Protein AF-A0A9X5U3S4-F1 (afdb_monomer)

Sequence (249 aa):
MSKLTLLLLSSLLATSAIADTLPVQPWQNMGEYDGIVLPNDKIITGMVTATAFINEQGHIEQTEWQGEPQELVKLSQRTGLPAYVEPYQSCTYDETQTQQICTPSASQKEFRFFYTLPKHLRKEAFTKPVKIQSPPYPALAQEKGEEGTVIIGAFVPPTGSTFLYTIKSSGFRRLDKAAYSAVHASLPLHPATYKKQPVAIAYQIPIKFSLESEPSTDSTKAEKTIDSTQKTTKNTKKPKRKKAKNTKK

Foldseek 3Di:
DDDDDDDPPDDDDPPPPVVVPFAEDEAAEPDEAAFDQDPPRDTDWWKKKKKFWAALQFATPDIDIDIPDCVVSVVVVVVNDDRGDPFDWDWDQDPVVRDIDTGGGIHMYMYMYGHFHGLVQVVQKAFDWQFFDAFDDDPVCLVVQQWFKWKKKWKQALVQPIDIDTPDDRPDPRVNVRVSVRVVVSDRGAAIAHPNGGTMFMWIFIHTDDPPDDPDDDTGTIDGPNDDPDDDDDDDDDDDDDDDDDDDD

Radius of gyration: 26.57 Å; Cα contacts (8 Å, |Δi|>4): 436; chains: 1; bounding box: 120×54×74 Å

Nearest PDB structures (foldseek):
  6i97-assembly1_E  TM=8.044E-01  e=9.583E-04  Pseudomonas aeruginosa
  6fip-assembly1_A  TM=7.018E-01  e=2.503E-02  Pseudomonas aeruginosa
  7zc8-assembly1_B  TM=6.257E-01  e=2.503E-02  Pectobacterium carotovorum
  8rd6-assembly1_A  TM=5.433E-01  e=2.645E-02  Salmonella enterica
  2w7o-assembly1_B  TM=3.005E-01  e=2.088E+00  Homo sapiens

Solvent-accessible surface area (backbone atoms only — not comparable to full-atom values): 15200 Å² total; per-residue (Å²): 141,81,89,81,86,80,82,78,84,80,79,83,86,91,79,68,81,70,72,84,70,49,53,72,50,81,65,43,83,71,48,81,43,67,30,50,78,44,84,92,78,43,72,48,39,23,54,31,40,36,40,31,38,28,40,48,86,10,41,71,79,47,76,48,79,49,48,60,59,64,69,57,43,55,51,49,62,71,72,53,76,75,84,64,45,86,42,44,68,52,68,48,76,40,80,90,77,73,40,77,48,69,44,61,30,54,26,29,35,40,37,37,38,39,23,19,63,36,77,90,55,51,84,71,40,48,66,76,86,57,73,33,65,76,54,76,80,54,66,71,39,61,78,68,68,64,57,37,49,26,29,38,33,36,40,18,27,51,85,24,72,60,50,75,47,78,77,36,72,35,84,42,74,68,59,39,49,38,48,51,50,27,54,61,72,50,58,75,54,75,29,28,33,42,94,88,38,60,30,12,40,57,36,39,34,64,43,74,48,70,88,72,91,67,85,93,76,77,66,44,64,54,42,68,76,75,82,81,78,82,82,80,82,86,88,78,91,74,82,85,80,79,87,77,86,80,85,87,132

Secondary structure (DSSP, 8-state):
----------------TTGGGSPEEEEEEEEEEEPEE-GGG-EE-EEEEEEEEE-TTS-EEEEEEE-SSHHHHHHHHHH---S--PPEEEEEEETTTTEEEEEEE-EEEEEEEEEES-GGGTTS-B-PPPEEPPPPPPHHHHHTT--EEEEEEEEE-TT--PEEEEEE--S-HHHHHHHHHHHHHTPPPPPEEETTEEE-EEEEEEEEE--S---S---EEPEE-------------------------

Mean predicted aligned error: 11.63 Å

Structure (mmCIF, N/CA/C/O backbone):
data_AF-A0A9X5U3S4-F1
#
_entry.id   AF-A0A9X5U3S4-F1
#
loop_
_atom_site.group_PDB
_atom_site.id
_atom_site.type_symbol
_atom_site.label_atom_id
_atom_site.label_alt_id
_atom_site.label_comp_id
_atom_site.label_asym_id
_atom_site.label_entity_id
_atom_site.label_seq_id
_atom_site.pdbx_PDB_ins_code
_atom_site.Cartn_x
_atom_site.Cartn_y
_atom_site.Cartn_z
_atom_site.occupancy
_atom_site.B_iso_or_equiv
_atom_site.auth_seq_id
_atom_site.auth_comp_id
_atom_site.auth_asym_id
_atom_site.auth_atom_id
_atom_site.pdbx_PDB_model_num
ATOM 1 N N . MET A 1 1 ? 63.366 23.273 -4.954 1.00 41.31 1 MET A N 1
ATOM 2 C CA . MET A 1 1 ? 62.390 23.840 -5.912 1.00 41.31 1 MET A CA 1
ATOM 3 C C . MET A 1 1 ? 61.465 22.698 -6.315 1.00 41.31 1 MET A C 1
ATOM 5 O O . MET A 1 1 ? 61.993 21.678 -6.708 1.00 41.31 1 MET A O 1
ATOM 9 N N . SER A 1 2 ? 60.146 22.681 -6.187 1.00 44.06 2 SER A N 1
ATOM 10 C CA . SER A 1 2 ? 59.150 23.529 -5.538 1.00 44.06 2 SER A CA 1
ATOM 11 C C . SER A 1 2 ? 58.000 22.571 -5.186 1.00 44.06 2 SER A C 1
ATOM 13 O O . SER A 1 2 ? 57.585 21.786 -6.036 1.00 44.06 2 SER A O 1
ATOM 15 N N . LYS A 1 3 ? 57.540 22.575 -3.931 1.00 43.50 3 LYS A N 1
ATOM 16 C CA . LYS A 1 3 ? 56.311 21.888 -3.512 1.00 43.50 3 LYS A CA 1
ATOM 17 C C . LYS A 1 3 ? 55.144 22.793 -3.899 1.00 43.50 3 LYS A C 1
ATOM 19 O O . LYS A 1 3 ? 55.152 23.953 -3.499 1.00 43.50 3 LYS A O 1
ATOM 24 N N . LEU A 1 4 ? 54.137 22.277 -4.600 1.00 43.12 4 LEU A N 1
ATOM 25 C CA . LEU A 1 4 ? 52.848 22.962 -4.710 1.00 43.12 4 LEU A CA 1
ATOM 26 C C . LEU A 1 4 ? 51.706 21.958 -4.534 1.00 43.12 4 LEU A C 1
ATOM 28 O O . LEU A 1 4 ? 51.090 21.478 -5.477 1.00 43.12 4 LEU A O 1
ATOM 32 N N . THR A 1 5 ? 51.468 21.610 -3.274 1.00 40.19 5 THR A N 1
ATOM 33 C CA . THR A 1 5 ? 50.208 21.048 -2.785 1.00 40.19 5 THR A CA 1
ATOM 34 C C . THR A 1 5 ? 49.149 22.145 -2.815 1.00 40.19 5 THR A C 1
ATOM 36 O O . THR A 1 5 ? 49.212 23.078 -2.016 1.00 40.19 5 THR A O 1
ATOM 39 N N . LEU A 1 6 ? 48.182 22.032 -3.725 1.00 40.09 6 LEU A N 1
ATOM 40 C CA . LEU A 1 6 ? 46.982 22.862 -3.732 1.00 40.09 6 LEU A CA 1
ATOM 41 C C . LEU A 1 6 ? 45.882 22.118 -2.958 1.00 40.09 6 LEU A C 1
ATOM 43 O O . LEU A 1 6 ? 45.225 21.225 -3.486 1.00 40.09 6 LEU A O 1
ATOM 47 N N . LEU A 1 7 ? 45.727 22.454 -1.677 1.00 39.22 7 LEU A N 1
ATOM 48 C CA . LEU A 1 7 ? 44.577 22.055 -0.867 1.00 39.22 7 LEU A CA 1
ATOM 49 C C . LEU A 1 7 ? 43.403 22.964 -1.237 1.00 39.22 7 LEU A C 1
ATOM 51 O O . LEU A 1 7 ? 43.324 24.101 -0.779 1.00 39.22 7 LEU A O 1
ATOM 55 N N . LEU A 1 8 ? 42.489 22.467 -2.067 1.00 43.94 8 LEU A N 1
ATOM 56 C CA . LEU A 1 8 ? 41.163 23.062 -2.205 1.00 43.94 8 LEU A CA 1
ATOM 57 C C . LEU A 1 8 ? 40.305 22.585 -1.030 1.00 43.94 8 LEU A C 1
ATOM 59 O O . LEU A 1 8 ? 39.697 21.516 -1.074 1.00 43.94 8 LEU A O 1
ATOM 63 N N . LEU A 1 9 ? 40.273 23.398 0.030 1.00 43.22 9 LEU A N 1
ATOM 64 C CA . LEU A 1 9 ? 39.181 23.389 0.997 1.00 43.22 9 LEU A CA 1
ATOM 65 C C . LEU A 1 9 ? 37.890 23.729 0.242 1.00 43.22 9 LEU A C 1
ATOM 67 O O . LEU A 1 9 ? 37.663 24.884 -0.110 1.00 43.22 9 LEU A O 1
ATOM 71 N N . SER A 1 10 ? 37.044 22.731 0.004 1.00 43.16 10 SER A N 1
ATOM 72 C CA . SER A 1 10 ? 35.631 22.956 -0.299 1.00 43.16 10 SER A CA 1
ATOM 73 C C . SER A 1 10 ? 34.845 22.786 0.997 1.00 43.16 10 SER A C 1
ATOM 75 O O . SER A 1 10 ? 34.679 21.697 1.539 1.00 43.16 10 SER A O 1
ATOM 77 N N . SER A 1 11 ? 34.455 23.934 1.531 1.00 44.97 11 SER A N 1
ATOM 78 C CA . SER A 1 11 ? 33.597 24.139 2.687 1.00 44.97 11 SER A CA 1
ATOM 79 C C . SER A 1 11 ? 32.174 23.613 2.467 1.00 44.97 11 SER A C 1
ATOM 81 O O . SER A 1 11 ? 31.593 23.855 1.415 1.00 44.97 11 SER A O 1
ATOM 83 N N . LEU A 1 12 ? 31.641 22.973 3.514 1.00 48.31 12 LEU A N 1
ATOM 84 C CA . LEU A 1 12 ? 30.238 22.840 3.936 1.00 48.31 12 LEU A CA 1
ATOM 85 C C . LEU A 1 12 ? 29.132 22.814 2.862 1.00 48.31 12 LEU A C 1
ATOM 87 O O . LEU A 1 12 ? 28.750 23.848 2.327 1.00 48.31 12 LEU A O 1
ATOM 91 N N . LEU A 1 13 ? 28.436 21.676 2.796 1.00 41.34 13 LEU A N 1
ATOM 92 C CA . LEU A 1 13 ? 26.969 21.641 2.756 1.00 41.34 13 LEU A CA 1
ATOM 93 C C . LEU A 1 13 ? 26.494 20.653 3.826 1.00 41.34 13 LEU A C 1
ATOM 95 O O . LEU A 1 13 ? 26.303 19.465 3.582 1.00 41.34 13 LEU A O 1
ATOM 99 N N . ALA A 1 14 ? 26.349 21.152 5.051 1.00 49.97 14 ALA A N 1
ATOM 100 C CA . ALA A 1 14 ? 25.484 20.521 6.032 1.00 49.97 14 ALA A CA 1
ATOM 101 C C . ALA A 1 14 ? 24.045 20.957 5.721 1.00 49.97 14 ALA A C 1
ATOM 103 O O . ALA A 1 14 ? 23.599 21.984 6.215 1.00 49.97 14 ALA A O 1
ATOM 104 N N . THR A 1 15 ? 23.328 20.196 4.894 1.00 41.72 15 THR A N 1
ATOM 105 C CA . THR A 1 15 ? 21.866 20.319 4.737 1.00 41.72 15 THR A CA 1
ATOM 106 C C . THR A 1 15 ? 21.248 18.954 4.445 1.00 41.72 15 THR A C 1
ATOM 108 O O . THR A 1 15 ? 20.680 18.730 3.385 1.00 41.72 15 THR A O 1
ATOM 111 N N . SER A 1 16 ? 21.354 18.012 5.381 1.00 45.91 16 SER A N 1
ATOM 112 C CA . SER A 1 16 ? 20.450 16.848 5.417 1.00 45.91 16 SER A CA 1
ATOM 113 C C . SER A 1 16 ? 19.687 16.716 6.737 1.00 45.91 16 SER A C 1
ATOM 115 O O . SER A 1 16 ? 18.796 15.887 6.842 1.00 45.91 16 SER A O 1
ATOM 117 N N . ALA A 1 17 ? 19.953 17.571 7.731 1.00 45.34 17 ALA A N 1
ATOM 118 C CA . ALA A 1 17 ? 19.335 17.455 9.054 1.00 45.34 17 ALA A CA 1
ATOM 119 C C . ALA A 1 17 ? 17.878 17.965 9.139 1.00 45.34 17 ALA A C 1
ATOM 121 O O . ALA A 1 17 ? 17.239 17.782 10.168 1.00 45.34 17 ALA A O 1
ATOM 122 N N . ILE A 1 18 ? 17.349 18.617 8.094 1.00 48.16 18 ILE A N 1
ATOM 123 C CA . ILE A 1 18 ? 15.976 19.169 8.091 1.00 48.16 18 ILE A CA 1
ATOM 124 C C . ILE A 1 18 ? 14.973 18.177 7.470 1.00 48.16 18 ILE A C 1
ATOM 126 O O . ILE A 1 18 ? 13.775 18.269 7.714 1.00 48.16 18 ILE A O 1
ATOM 130 N N . ALA A 1 19 ? 15.442 17.191 6.696 1.00 49.66 19 ALA A N 1
ATOM 131 C CA . ALA A 1 19 ? 14.557 16.189 6.105 1.00 49.66 19 ALA A CA 1
ATOM 132 C C . ALA A 1 19 ? 13.986 15.228 7.167 1.00 49.66 19 ALA A C 1
ATOM 134 O O . ALA A 1 19 ? 12.823 14.867 7.087 1.00 49.66 19 ALA A O 1
ATOM 135 N N . ASP A 1 20 ? 14.725 14.876 8.219 1.00 55.38 20 ASP A N 1
ATOM 136 C CA . ASP A 1 20 ? 14.242 13.907 9.221 1.00 55.38 20 ASP A CA 1
ATOM 137 C C . ASP A 1 20 ? 13.211 14.471 10.227 1.00 55.38 20 ASP A C 1
ATOM 139 O O . ASP A 1 20 ? 12.732 13.738 11.093 1.00 55.38 20 ASP A O 1
ATOM 143 N N . THR A 1 21 ? 12.842 15.757 10.147 1.00 77.75 21 THR A N 1
ATOM 144 C CA . THR A 1 21 ? 11.990 16.425 11.156 1.00 77.75 21 THR A CA 1
ATOM 145 C C . THR A 1 21 ? 10.597 16.822 10.673 1.00 77.75 21 THR A C 1
ATOM 147 O O . THR A 1 21 ? 9.768 17.233 11.489 1.00 77.75 21 THR A O 1
ATOM 150 N N . LEU A 1 22 ? 10.300 16.706 9.376 1.00 91.12 22 LEU A N 1
ATOM 151 C CA . LEU A 1 22 ? 8.981 17.071 8.859 1.00 91.12 22 LEU A CA 1
ATOM 152 C C . LEU A 1 22 ? 7.920 16.026 9.241 1.00 91.12 22 LEU A C 1
ATOM 154 O O . LEU A 1 22 ? 8.195 14.824 9.212 1.00 91.12 22 LEU A O 1
ATOM 158 N N . PRO A 1 23 ? 6.678 16.448 9.542 1.00 94.94 23 PRO A N 1
ATOM 159 C CA . PRO A 1 23 ? 5.586 15.511 9.754 1.00 94.94 23 PRO A CA 1
ATOM 160 C C . PRO A 1 23 ? 5.317 14.704 8.478 1.00 94.94 23 PRO A C 1
ATOM 162 O O . PRO A 1 23 ? 5.268 15.250 7.371 1.00 94.94 23 PRO A O 1
ATOM 165 N N . VAL A 1 24 ? 5.112 13.396 8.639 1.00 94.94 24 VAL A N 1
ATOM 166 C CA . VAL A 1 24 ? 4.815 12.478 7.534 1.00 94.94 24 VAL A CA 1
ATOM 167 C C . VAL A 1 24 ? 3.304 12.288 7.425 1.00 94.94 24 VAL A C 1
ATOM 169 O O . VAL A 1 24 ? 2.653 11.774 8.336 1.00 94.94 24 VAL A O 1
ATOM 172 N N . GLN A 1 25 ? 2.739 12.697 6.293 1.00 96.19 25 GLN A N 1
ATOM 173 C CA . GLN A 1 25 ? 1.350 12.441 5.938 1.00 96.19 25 GLN A CA 1
ATOM 174 C C . GLN A 1 25 ? 1.119 10.947 5.648 1.00 96.19 25 GLN A C 1
ATOM 176 O O . GLN A 1 25 ? 2.038 10.246 5.214 1.00 96.19 25 GLN A O 1
ATOM 181 N N . PRO A 1 26 ? -0.125 10.446 5.780 1.00 95.94 26 PRO A N 1
ATOM 182 C CA . PRO A 1 26 ? -0.480 9.127 5.274 1.00 95.94 26 PRO A CA 1
ATOM 183 C C . PRO A 1 26 ? -0.114 8.982 3.793 1.00 95.94 26 PRO A C 1
ATOM 185 O O . PRO A 1 26 ? -0.439 9.842 2.972 1.00 95.94 26 PRO A O 1
ATOM 188 N N . TRP A 1 27 ? 0.550 7.880 3.452 1.00 96.75 27 TRP A N 1
ATOM 189 C CA . TRP A 1 27 ? 0.939 7.586 2.076 1.00 96.75 27 TRP A CA 1
ATOM 190 C C . TRP A 1 27 ? -0.279 7.521 1.136 1.00 96.75 27 TRP A C 1
ATOM 192 O O . TRP A 1 27 ? -1.403 7.230 1.551 1.00 96.75 27 TRP A O 1
ATOM 202 N N . GLN A 1 28 ? -0.052 7.751 -0.155 1.00 96.56 28 GLN A N 1
ATOM 203 C CA . GLN A 1 28 ? -1.079 7.690 -1.190 1.00 96.56 28 GLN A CA 1
ATOM 204 C C . GLN A 1 28 ? -0.787 6.586 -2.205 1.00 96.56 28 GLN A C 1
ATOM 206 O O . GLN A 1 28 ? 0.312 6.471 -2.752 1.00 96.56 28 GLN A O 1
ATOM 211 N N . ASN A 1 29 ? -1.810 5.779 -2.478 1.00 95.88 29 ASN A N 1
ATOM 212 C CA . ASN A 1 29 ? -1.769 4.770 -3.524 1.00 95.88 29 ASN A CA 1
ATOM 213 C C . ASN A 1 29 ? -1.891 5.433 -4.897 1.00 95.88 29 ASN A C 1
ATOM 215 O O . ASN A 1 29 ? -2.910 6.054 -5.195 1.00 95.88 29 ASN A O 1
ATOM 219 N N . MET A 1 30 ? -0.868 5.266 -5.733 1.00 97.00 30 MET A N 1
ATOM 220 C CA . MET A 1 30 ? -0.862 5.754 -7.112 1.00 97.00 30 MET A CA 1
ATOM 221 C C . MET A 1 30 ? -1.452 4.752 -8.099 1.00 97.00 30 MET A C 1
ATOM 223 O O . MET A 1 30 ? -1.624 5.084 -9.267 1.00 97.00 30 MET A O 1
ATOM 227 N N . GLY A 1 31 ? -1.784 3.544 -7.647 1.00 93.56 31 GLY A N 1
ATOM 228 C CA . GLY A 1 31 ? -2.443 2.514 -8.433 1.00 93.56 31 GLY A CA 1
ATOM 229 C C . GLY A 1 31 ? -1.569 1.296 -8.718 1.00 93.56 31 GLY A C 1
ATOM 230 O O . GLY A 1 31 ? -0.375 1.241 -8.406 1.00 93.56 31 GLY A O 1
ATOM 231 N N . GLU A 1 32 ? -2.218 0.304 -9.320 1.00 94.56 32 GLU A N 1
ATOM 232 C CA . GLU A 1 32 ? -1.591 -0.904 -9.847 1.00 94.56 32 GLU A CA 1
ATOM 233 C C . GLU A 1 32 ? -1.376 -0.747 -11.357 1.00 94.56 32 GLU A C 1
ATOM 235 O O . GLU A 1 32 ? -2.309 -0.441 -12.100 1.00 94.56 32 GLU A O 1
ATOM 240 N N . TYR A 1 33 ? -0.147 -0.983 -11.800 1.00 95.94 33 TYR A N 1
ATOM 241 C CA . TYR A 1 33 ? 0.314 -0.832 -13.173 1.00 95.94 33 TYR A CA 1
ATOM 242 C C . TYR A 1 33 ? 0.863 -2.158 -13.707 1.00 95.94 33 TYR A C 1
ATOM 244 O O . TYR A 1 33 ? 1.296 -3.036 -12.949 1.00 95.94 33 TYR A O 1
ATOM 252 N N . ASP A 1 34 ? 0.866 -2.292 -15.031 1.00 95.69 34 ASP A N 1
ATOM 253 C CA . ASP A 1 34 ? 1.538 -3.398 -15.706 1.00 95.69 34 ASP A CA 1
ATOM 254 C C . ASP A 1 34 ? 3.062 -3.225 -15.589 1.00 95.69 34 ASP A C 1
ATOM 256 O O . ASP A 1 34 ? 3.611 -2.150 -15.837 1.00 95.69 34 ASP A O 1
ATOM 260 N N . GLY A 1 35 ? 3.747 -4.297 -15.194 1.00 95.00 35 GLY A N 1
ATOM 261 C CA . GLY A 1 35 ? 5.203 -4.384 -15.204 1.00 95.00 35 GLY A CA 1
ATOM 262 C C . GLY A 1 35 ? 5.780 -4.391 -16.621 1.00 95.00 35 GLY A C 1
ATOM 263 O O . GLY A 1 35 ? 5.066 -4.506 -17.618 1.00 95.00 35 GLY A O 1
ATOM 264 N N . ILE A 1 36 ? 7.102 -4.290 -16.717 1.00 94.69 36 ILE A N 1
ATOM 265 C CA . ILE A 1 36 ? 7.799 -4.193 -18.002 1.00 94.69 36 ILE A CA 1
ATOM 266 C C . ILE A 1 36 ? 8.088 -5.598 -18.533 1.00 94.69 36 ILE A C 1
ATOM 268 O O . ILE A 1 36 ? 8.639 -6.438 -17.819 1.00 94.69 36 ILE A O 1
ATOM 272 N N . VAL A 1 37 ? 7.751 -5.832 -19.802 1.00 93.19 37 VAL A N 1
ATOM 273 C CA . VAL A 1 37 ? 8.142 -7.032 -20.552 1.00 93.19 37 VAL A CA 1
ATOM 274 C C . VAL A 1 37 ? 9.373 -6.693 -21.386 1.00 93.19 37 VAL A C 1
ATOM 276 O O . VAL A 1 37 ? 9.300 -5.888 -22.312 1.00 93.19 37 VAL A O 1
ATOM 279 N N . LEU A 1 38 ? 10.512 -7.281 -21.038 1.00 88.94 38 LEU A N 1
ATOM 280 C CA . LEU A 1 38 ? 11.753 -7.168 -21.799 1.00 88.94 38 LEU A CA 1
ATOM 281 C C . LEU A 1 38 ? 11.867 -8.305 -22.831 1.00 88.94 38 LEU A C 1
ATOM 283 O O . LEU A 1 38 ? 11.145 -9.303 -22.733 1.00 88.94 38 LEU A O 1
ATOM 287 N N . PRO A 1 39 ? 12.801 -8.204 -23.799 1.00 90.81 39 PRO A N 1
ATOM 288 C CA . PRO A 1 39 ? 13.160 -9.331 -24.654 1.00 90.81 39 PRO A CA 1
ATOM 289 C C . PRO A 1 39 ? 13.468 -10.603 -23.847 1.00 90.81 39 PRO A C 1
ATOM 291 O O . PRO A 1 39 ? 13.900 -10.535 -22.694 1.00 90.81 39 PRO A O 1
ATOM 294 N N . ASN A 1 40 ? 13.270 -11.766 -24.473 1.00 85.81 40 ASN A N 1
ATOM 295 C CA . ASN A 1 40 ? 13.408 -13.090 -23.848 1.00 85.81 40 ASN A CA 1
ATOM 296 C C . ASN A 1 40 ? 12.430 -13.343 -22.686 1.00 85.81 40 ASN A C 1
ATOM 298 O O . ASN A 1 40 ? 12.753 -14.078 -21.755 1.00 85.81 40 ASN A O 1
ATOM 302 N N . ASP A 1 41 ? 11.247 -12.722 -22.727 1.00 83.19 41 ASP A N 1
ATOM 303 C CA . ASP A 1 41 ? 10.177 -12.883 -21.732 1.00 83.19 41 ASP A CA 1
ATOM 304 C C . ASP A 1 41 ? 10.572 -12.528 -20.289 1.00 83.19 41 ASP A C 1
ATOM 306 O O . ASP A 1 41 ? 9.914 -12.955 -19.335 1.00 83.19 41 ASP A O 1
ATOM 310 N N . LYS A 1 42 ? 11.639 -11.741 -20.100 1.00 88.75 42 LYS A N 1
ATOM 311 C CA . LYS A 1 42 ? 12.030 -11.274 -18.769 1.00 88.75 42 LYS A CA 1
ATOM 312 C C . LYS A 1 42 ? 11.021 -10.229 -18.297 1.00 88.75 42 LYS A C 1
ATOM 314 O O . LYS A 1 42 ? 10.847 -9.193 -18.937 1.00 88.75 42 LYS A O 1
ATOM 319 N N . ILE A 1 43 ? 10.387 -10.487 -17.157 1.00 93.25 43 ILE A N 1
ATOM 320 C CA . ILE A 1 43 ? 9.410 -9.575 -16.562 1.00 93.25 43 ILE A CA 1
ATOM 321 C C . ILE A 1 43 ? 10.061 -8.798 -15.423 1.00 93.25 43 ILE A C 1
ATOM 323 O O . ILE A 1 43 ? 10.678 -9.376 -14.531 1.00 93.25 43 ILE A O 1
ATOM 327 N N . ILE A 1 44 ? 9.874 -7.482 -15.434 1.00 94.56 44 ILE A N 1
ATOM 328 C CA . ILE A 1 44 ? 10.230 -6.597 -14.331 1.00 94.56 44 ILE A CA 1
ATOM 329 C C . ILE A 1 44 ? 8.947 -6.126 -13.643 1.00 94.56 44 ILE A C 1
ATOM 331 O O . ILE A 1 44 ? 8.079 -5.504 -14.253 1.00 94.56 44 ILE A O 1
ATOM 335 N N . THR A 1 45 ? 8.858 -6.397 -12.347 1.00 96.94 45 THR A N 1
ATOM 336 C CA . THR A 1 45 ? 7.755 -6.005 -11.460 1.00 96.94 45 THR A CA 1
ATOM 337 C C . THR A 1 45 ? 8.323 -5.530 -10.134 1.00 96.94 45 THR A C 1
ATOM 339 O O . THR A 1 45 ? 9.389 -5.999 -9.736 1.00 96.94 45 THR A O 1
ATOM 342 N N . GLY A 1 46 ? 7.597 -4.697 -9.403 1.00 96.31 46 GLY A N 1
ATOM 343 C CA . GLY A 1 46 ? 8.082 -4.167 -8.139 1.00 96.31 46 GLY A CA 1
ATOM 344 C C . GLY A 1 46 ? 7.234 -3.015 -7.638 1.00 96.31 46 GLY A C 1
ATOM 345 O O . GLY A 1 46 ? 6.178 -2.710 -8.187 1.00 96.31 46 GLY A O 1
ATOM 346 N N . MET A 1 47 ? 7.707 -2.386 -6.575 1.00 96.38 47 MET A N 1
ATOM 347 C CA . MET A 1 47 ? 7.100 -1.189 -6.015 1.00 96.38 47 MET A CA 1
ATOM 348 C C . MET A 1 47 ? 8.074 -0.033 -6.182 1.00 96.38 47 MET A C 1
ATOM 350 O O . MET A 1 47 ? 9.277 -0.209 -5.987 1.00 96.38 47 MET A O 1
ATOM 354 N N . VAL A 1 48 ? 7.543 1.135 -6.521 1.00 97.94 48 VAL A N 1
ATOM 355 C CA . VAL A 1 48 ? 8.290 2.392 -6.492 1.00 97.94 48 VAL A CA 1
ATOM 356 C C . VAL A 1 48 ? 7.625 3.309 -5.482 1.00 97.94 48 VAL A C 1
ATOM 358 O O . VAL A 1 48 ? 6.404 3.477 -5.509 1.00 97.94 48 VAL A O 1
ATOM 361 N N . THR A 1 49 ? 8.431 3.892 -4.606 1.00 98.12 49 THR A N 1
ATOM 362 C CA . THR A 1 49 ? 8.013 4.913 -3.649 1.00 98.12 49 THR A CA 1
ATOM 363 C C . THR A 1 49 ? 8.605 6.247 -4.083 1.00 98.12 49 THR A C 1
ATOM 365 O O . THR A 1 49 ? 9.805 6.340 -4.334 1.00 98.12 49 THR A O 1
ATOM 368 N N . ALA A 1 50 ? 7.767 7.274 -4.168 1.00 98.38 50 ALA A N 1
ATOM 369 C CA . ALA A 1 50 ? 8.196 8.657 -4.296 1.00 98.38 50 ALA A CA 1
ATOM 370 C C . ALA A 1 50 ? 7.898 9.386 -2.987 1.00 98.38 50 ALA A C 1
ATOM 372 O O . ALA A 1 50 ? 6.734 9.521 -2.614 1.00 98.38 50 ALA A O 1
ATOM 373 N N . THR A 1 51 ? 8.926 9.857 -2.299 1.00 98.25 51 THR A N 1
ATOM 374 C CA . THR A 1 51 ? 8.782 10.731 -1.135 1.00 98.25 51 THR A CA 1
ATOM 375 C C . THR A 1 51 ? 8.775 12.167 -1.630 1.00 98.25 51 THR A C 1
ATOM 377 O O . THR A 1 51 ? 9.763 12.634 -2.193 1.00 98.25 51 THR A O 1
ATOM 380 N N . ALA A 1 52 ? 7.650 12.858 -1.473 1.00 97.94 52 ALA A N 1
ATOM 381 C CA . ALA A 1 52 ? 7.519 14.268 -1.815 1.00 97.94 52 ALA A CA 1
ATOM 382 C C . ALA A 1 52 ? 7.658 15.136 -0.565 1.00 97.94 52 ALA A C 1
ATOM 384 O O . ALA A 1 52 ? 7.026 14.849 0.452 1.00 97.94 52 ALA A O 1
ATO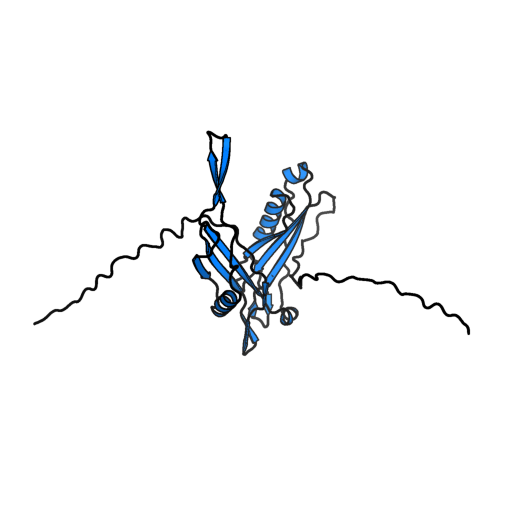M 385 N N . PHE A 1 53 ? 8.419 16.218 -0.682 1.00 97.12 53 PHE A N 1
ATOM 386 C CA . PHE A 1 53 ? 8.526 17.280 0.311 1.00 97.12 53 PHE A CA 1
ATOM 387 C C . PHE A 1 53 ? 7.597 18.413 -0.117 1.00 97.12 53 PHE A C 1
ATOM 389 O O . PHE A 1 53 ? 7.705 18.924 -1.235 1.00 97.12 53 PHE A O 1
ATOM 396 N N . ILE A 1 54 ? 6.637 18.733 0.745 1.00 97.31 54 ILE A N 1
ATOM 397 C CA . ILE A 1 54 ? 5.477 19.565 0.438 1.00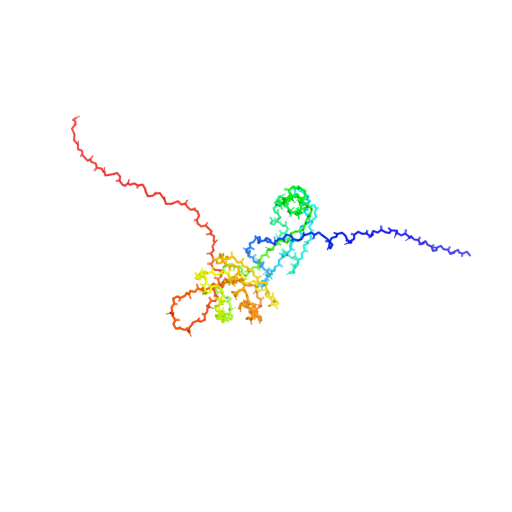 97.31 54 ILE A CA 1
ATOM 398 C C . ILE A 1 54 ? 5.505 20.790 1.345 1.00 97.31 54 ILE A C 1
ATOM 400 O O . ILE A 1 54 ? 5.635 20.646 2.562 1.00 97.31 54 ILE A O 1
ATOM 404 N N . ASN A 1 55 ? 5.356 21.982 0.773 1.00 96.31 55 ASN A N 1
ATOM 405 C CA . ASN A 1 55 ? 5.296 23.220 1.548 1.00 96.31 55 ASN A CA 1
ATOM 406 C C . ASN A 1 55 ? 3.904 23.487 2.145 1.00 96.31 55 ASN A C 1
ATOM 408 O O . ASN A 1 55 ? 2.949 22.741 1.930 1.00 96.31 55 ASN A O 1
ATOM 412 N N . GLU A 1 56 ? 3.776 24.574 2.904 1.00 96.56 56 GLU A N 1
ATOM 413 C CA . GLU A 1 56 ? 2.539 24.947 3.607 1.00 96.56 56 GLU A CA 1
ATOM 414 C C . GLU A 1 56 ? 1.369 25.246 2.654 1.00 96.56 56 GLU A C 1
ATOM 416 O O . GLU A 1 56 ? 0.207 25.176 3.048 1.00 96.56 56 GLU A O 1
ATOM 421 N N . GLN A 1 57 ? 1.659 25.553 1.386 1.00 96.50 57 GLN A N 1
ATOM 422 C CA . GLN A 1 57 ? 0.657 25.783 0.346 1.00 96.50 57 GLN A CA 1
ATOM 423 C C . GLN A 1 57 ? 0.266 24.498 -0.392 1.00 96.50 57 GLN A C 1
ATOM 425 O O . GLN A 1 57 ? -0.641 24.540 -1.218 1.00 96.50 57 GLN A O 1
ATOM 430 N N . GLY A 1 58 ? 0.901 23.358 -0.104 1.00 96.44 58 GLY A N 1
ATOM 431 C CA . GLY A 1 58 ? 0.576 22.079 -0.738 1.00 96.44 58 GLY A CA 1
ATOM 432 C C . GLY A 1 58 ? 1.313 21.828 -2.055 1.00 96.44 58 GLY A C 1
ATOM 433 O O . GLY A 1 58 ? 0.970 20.902 -2.797 1.00 96.44 58 GLY A O 1
ATOM 434 N N . HIS A 1 59 ? 2.325 22.642 -2.368 1.00 96.62 59 HIS A N 1
ATOM 435 C CA . HIS A 1 59 ? 3.175 22.445 -3.536 1.00 96.62 59 HIS A CA 1
ATOM 436 C C . HIS A 1 59 ? 4.322 21.489 -3.217 1.00 96.62 59 HIS A C 1
ATOM 438 O O . HIS A 1 59 ? 4.936 21.564 -2.155 1.00 96.62 59 HIS A O 1
ATOM 444 N N . ILE A 1 60 ? 4.615 20.597 -4.163 1.00 96.81 60 ILE A N 1
ATOM 445 C CA . ILE A 1 60 ? 5.758 19.686 -4.088 1.00 96.81 60 ILE A CA 1
ATOM 446 C C . ILE A 1 60 ? 7.016 20.454 -4.508 1.00 96.81 60 ILE A C 1
ATOM 448 O O . ILE A 1 60 ? 7.114 20.884 -5.656 1.00 96.81 60 ILE A O 1
ATOM 452 N N . GLU A 1 61 ? 7.975 20.603 -3.596 1.00 95.50 61 GLU A N 1
ATOM 453 C CA . GLU A 1 61 ? 9.232 21.330 -3.836 1.00 95.50 61 GLU A CA 1
ATOM 454 C C . GLU A 1 61 ? 10.386 20.392 -4.203 1.00 95.50 61 GLU A C 1
ATOM 456 O O . GLU A 1 61 ? 11.239 20.728 -5.024 1.00 95.50 61 GLU A O 1
ATOM 461 N N . GLN A 1 62 ? 10.392 19.190 -3.626 1.00 96.19 62 GLN A N 1
ATOM 462 C CA . GLN A 1 62 ? 11.405 18.167 -3.868 1.00 96.19 62 GLN A CA 1
ATOM 463 C C . GLN A 1 62 ? 10.764 16.780 -3.884 1.00 96.19 62 GLN A C 1
ATOM 465 O O . GLN A 1 62 ? 9.766 16.524 -3.208 1.00 96.19 62 GLN A O 1
ATOM 470 N N . THR A 1 63 ? 11.357 15.866 -4.654 1.00 97.12 63 THR A N 1
ATOM 471 C CA . THR A 1 63 ? 10.965 14.454 -4.673 1.00 97.12 63 THR A CA 1
ATOM 472 C C . THR A 1 63 ? 12.178 13.547 -4.613 1.00 97.12 63 THR A C 1
ATOM 474 O O . THR A 1 63 ? 13.129 13.742 -5.372 1.00 97.12 63 THR A O 1
ATOM 477 N N . GLU A 1 64 ? 12.090 12.501 -3.808 1.00 98.00 64 GLU A N 1
ATOM 478 C CA . GLU A 1 64 ? 13.052 11.409 -3.756 1.00 98.00 64 GLU A CA 1
ATOM 479 C C . GLU A 1 64 ? 12.380 10.121 -4.219 1.00 98.00 64 GLU A C 1
ATOM 481 O O . GLU A 1 64 ? 11.285 9.787 -3.775 1.00 98.00 64 GLU A O 1
ATOM 486 N N . TRP A 1 65 ? 13.021 9.401 -5.136 1.00 97.88 65 TRP A N 1
ATOM 487 C CA . TRP A 1 65 ? 12.451 8.204 -5.748 1.00 97.88 65 TRP A CA 1
ATOM 488 C C . TRP A 1 65 ? 13.267 6.978 -5.367 1.00 97.88 65 TRP A C 1
ATOM 490 O O . TRP A 1 65 ? 14.481 6.946 -5.561 1.00 97.88 65 TRP A O 1
ATOM 500 N N . GLN A 1 66 ? 12.586 5.955 -4.861 1.00 96.50 66 GLN A N 1
ATOM 501 C CA . GLN A 1 66 ? 13.184 4.702 -4.422 1.00 96.50 66 GLN A CA 1
ATOM 502 C C . GLN A 1 66 ? 12.449 3.524 -5.061 1.00 96.50 66 GLN A C 1
ATOM 504 O O . GLN A 1 66 ? 11.219 3.451 -5.050 1.00 96.50 66 GLN A O 1
ATOM 509 N N . GLY A 1 67 ? 13.204 2.580 -5.610 1.00 91.94 67 GLY A N 1
ATOM 510 C CA . GLY A 1 67 ? 12.662 1.371 -6.212 1.00 91.94 67 GLY A CA 1
ATOM 511 C C . GLY A 1 67 ? 13.669 0.727 -7.148 1.00 91.94 67 GLY A C 1
ATOM 512 O O . GLY A 1 67 ? 14.500 1.407 -7.742 1.00 91.94 67 GLY A O 1
ATOM 513 N N . GLU A 1 68 ? 13.572 -0.588 -7.289 1.00 86.31 68 GLU A N 1
ATOM 514 C CA . GLU A 1 68 ? 14.415 -1.356 -8.196 1.00 86.31 68 GLU A CA 1
ATOM 515 C C . GLU A 1 68 ? 13.548 -2.271 -9.079 1.00 86.31 68 GLU A C 1
ATOM 517 O O . GLU A 1 68 ? 12.554 -2.834 -8.602 1.00 86.31 68 GLU A O 1
ATOM 522 N N . PRO A 1 69 ? 13.916 -2.448 -10.359 1.00 91.62 69 PRO A N 1
ATOM 523 C CA . PRO A 1 69 ? 15.040 -1.801 -11.033 1.00 91.62 69 PRO A CA 1
ATOM 524 C C . PRO A 1 69 ? 14.695 -0.378 -11.521 1.00 91.62 69 PRO A C 1
ATOM 526 O O . PRO A 1 69 ? 13.526 0.020 -11.569 1.00 91.62 69 PRO A O 1
ATOM 529 N N . GLN A 1 70 ? 15.719 0.390 -11.905 1.00 94.62 70 GLN A N 1
ATOM 530 C CA . GLN A 1 70 ? 15.608 1.803 -12.306 1.00 94.62 70 GLN A CA 1
ATOM 531 C C . GLN A 1 70 ? 14.624 2.073 -13.460 1.00 94.62 70 GLN A C 1
ATOM 533 O O . GLN A 1 70 ? 14.110 3.184 -13.603 1.00 94.62 70 GLN A O 1
ATOM 538 N N . GLU A 1 71 ? 14.308 1.079 -14.290 1.00 94.94 71 GLU A N 1
ATOM 539 C CA . GLU A 1 71 ? 13.283 1.193 -15.327 1.00 94.94 71 GLU A CA 1
ATOM 540 C C . GLU A 1 71 ? 11.888 1.464 -14.747 1.00 94.94 71 GLU A C 1
ATOM 542 O O . GLU A 1 71 ? 11.137 2.253 -15.324 1.00 94.94 71 GLU A O 1
ATOM 547 N N . LEU A 1 72 ? 11.548 0.877 -13.592 1.00 96.69 72 LEU A N 1
ATOM 548 C CA . LEU A 1 72 ? 10.277 1.153 -12.913 1.00 96.69 72 LEU A CA 1
ATOM 549 C C . LEU A 1 72 ? 10.254 2.565 -12.322 1.00 96.69 72 LEU A C 1
ATOM 551 O O . LEU A 1 72 ? 9.214 3.228 -12.349 1.00 96.69 72 LEU A O 1
ATOM 555 N N . VAL A 1 73 ? 11.397 3.052 -11.831 1.00 97.88 73 VAL A N 1
ATOM 556 C CA . VAL A 1 73 ? 11.529 4.431 -11.338 1.00 97.88 73 VAL A CA 1
ATOM 557 C C . VAL A 1 73 ? 11.263 5.417 -12.473 1.00 97.88 73 VAL A C 1
ATOM 559 O O . VAL A 1 73 ? 10.391 6.274 -12.347 1.00 97.88 73 VAL A O 1
ATOM 562 N N . LYS A 1 74 ? 11.916 5.232 -13.628 1.00 97.06 74 LYS A N 1
ATOM 563 C CA . LYS A 1 74 ? 11.693 6.059 -14.828 1.00 97.06 74 LYS A CA 1
ATOM 564 C C . LYS A 1 74 ? 10.244 6.013 -15.307 1.00 97.06 74 LYS A C 1
ATOM 566 O O . LYS A 1 74 ? 9.711 7.031 -15.743 1.00 97.06 74 LYS A O 1
ATOM 571 N N . LEU A 1 75 ? 9.603 4.845 -15.249 1.00 96.00 75 LEU A N 1
ATOM 572 C CA . LEU A 1 75 ? 8.194 4.702 -15.610 1.00 96.00 75 LEU A CA 1
ATOM 573 C C . LEU A 1 75 ? 7.292 5.500 -14.656 1.00 96.00 75 LEU A C 1
ATOM 575 O O . LEU A 1 75 ? 6.431 6.244 -15.115 1.00 96.00 75 LEU A O 1
ATOM 579 N N . SER A 1 76 ? 7.559 5.433 -13.351 1.00 98.00 76 SER A N 1
ATOM 580 C CA . SER A 1 76 ? 6.797 6.164 -12.328 1.00 98.00 76 SER A CA 1
ATOM 581 C C . SER A 1 76 ? 6.978 7.678 -12.439 1.00 98.00 76 SER A C 1
ATOM 583 O O . SER A 1 76 ? 6.009 8.423 -12.332 1.00 98.00 76 SER A O 1
ATOM 585 N N . GLN A 1 77 ? 8.194 8.139 -12.741 1.00 97.62 77 GLN A N 1
ATOM 586 C CA . GLN A 1 77 ? 8.481 9.554 -12.994 1.00 97.62 77 GLN A CA 1
ATOM 587 C C . GLN A 1 77 ? 7.701 10.102 -14.198 1.00 97.62 77 GLN A C 1
ATOM 589 O O . GLN A 1 77 ? 7.264 11.247 -14.166 1.00 97.62 77 GLN A O 1
ATOM 594 N N . ARG A 1 78 ? 7.484 9.290 -15.245 1.00 96.69 78 ARG A N 1
ATOM 595 C CA . ARG A 1 78 ? 6.648 9.674 -16.399 1.00 96.69 78 ARG A CA 1
ATOM 596 C C . ARG A 1 78 ? 5.163 9.722 -16.059 1.00 96.69 78 ARG A C 1
ATOM 598 O O . ARG A 1 78 ? 4.463 10.574 -16.593 1.00 96.69 78 ARG A O 1
ATOM 605 N N . THR A 1 79 ? 4.690 8.814 -15.203 1.00 95.94 79 THR A N 1
ATOM 606 C CA . THR A 1 79 ? 3.322 8.872 -14.664 1.00 95.94 79 THR A CA 1
ATOM 607 C C . THR A 1 79 ? 3.118 10.148 -13.845 1.00 95.94 79 THR A C 1
ATOM 609 O O . THR A 1 79 ? 2.063 10.771 -13.933 1.00 95.94 79 THR A O 1
ATOM 612 N N . GLY A 1 80 ? 4.150 10.566 -13.109 1.00 96.25 80 GLY A N 1
ATOM 613 C CA . GLY A 1 80 ? 4.174 11.814 -12.359 1.00 96.25 80 GLY A CA 1
ATOM 614 C C . GLY A 1 80 ? 3.459 11.737 -11.010 1.00 96.25 80 GLY A C 1
ATOM 615 O O . GLY A 1 80 ? 2.799 10.754 -10.666 1.00 96.25 80 GLY A O 1
ATOM 616 N N . LEU A 1 81 ? 3.628 12.801 -10.229 1.00 97.88 81 LEU A N 1
ATOM 617 C CA . LEU A 1 81 ? 2.927 13.033 -8.968 1.00 97.88 81 LEU A CA 1
ATOM 618 C C . LEU A 1 81 ? 1.794 14.045 -9.181 1.00 97.88 81 LEU A C 1
ATOM 620 O O . LEU A 1 81 ? 1.824 14.798 -10.158 1.00 97.88 81 LEU A O 1
ATOM 624 N N . PRO A 1 82 ? 0.781 14.080 -8.297 1.00 96.50 82 PRO A N 1
ATOM 625 C CA . PRO A 1 82 ? -0.231 15.127 -8.354 1.00 96.50 82 PRO A CA 1
ATOM 626 C C . PRO A 1 82 ? 0.410 16.517 -8.239 1.00 96.50 82 PRO A C 1
ATOM 628 O O . PRO A 1 82 ? 1.325 16.724 -7.449 1.00 96.50 82 PRO A O 1
ATOM 631 N N . ALA A 1 83 ? -0.105 17.482 -9.005 1.00 91.00 83 ALA A N 1
ATOM 632 C CA . ALA A 1 83 ? 0.398 18.860 -9.004 1.00 91.00 83 ALA A CA 1
ATOM 633 C C . ALA A 1 83 ? 0.150 19.605 -7.676 1.00 91.00 83 ALA A C 1
ATOM 635 O O . ALA A 1 83 ? 0.790 20.618 -7.404 1.00 91.00 83 ALA A O 1
ATOM 636 N N . TYR A 1 84 ? -0.793 19.112 -6.873 1.00 94.81 84 TYR A N 1
ATOM 637 C CA . TYR A 1 84 ? -1.169 19.660 -5.578 1.00 94.81 84 TYR A CA 1
ATOM 638 C C . TYR A 1 84 ? -1.420 18.525 -4.589 1.00 94.81 84 TYR A C 1
ATOM 640 O O . TYR A 1 84 ? -2.051 17.519 -4.932 1.00 94.81 84 TYR A O 1
ATOM 648 N N . VAL A 1 85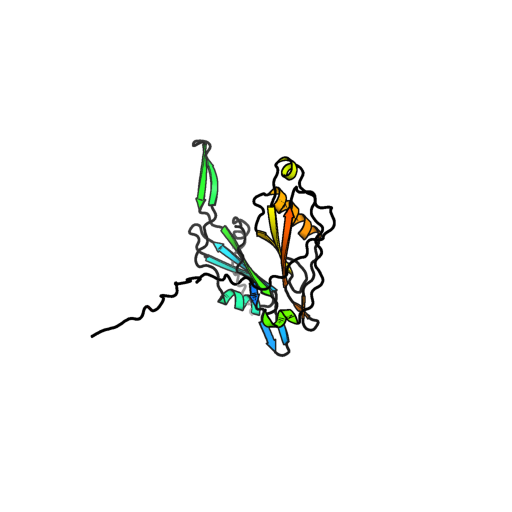 ? -0.957 18.714 -3.359 1.00 97.00 85 VAL A N 1
ATOM 649 C CA . VAL A 1 85 ? -1.217 17.826 -2.229 1.00 97.00 85 VAL A CA 1
ATOM 650 C C . VAL A 1 85 ? -1.831 18.662 -1.122 1.00 97.00 85 VAL A C 1
ATOM 652 O O . VAL A 1 85 ? -1.341 19.747 -0.834 1.00 97.00 85 VAL A O 1
ATOM 655 N N . GLU A 1 86 ? -2.892 18.164 -0.493 1.00 96.00 86 GLU A N 1
ATOM 656 C CA . GLU A 1 86 ? -3.472 18.844 0.664 1.00 96.00 86 GLU A CA 1
ATOM 657 C C . GLU A 1 86 ? -2.387 19.080 1.738 1.00 96.00 86 GLU A C 1
ATOM 659 O O . GLU A 1 86 ? -1.680 18.131 2.110 1.00 96.00 86 GLU A O 1
ATOM 664 N N . PRO A 1 87 ? -2.203 20.329 2.206 1.00 94.88 87 PRO A N 1
ATOM 665 C CA . PRO A 1 87 ? -1.218 20.639 3.226 1.00 94.88 87 PRO A CA 1
ATOM 666 C C . PRO A 1 87 ? -1.512 19.893 4.521 1.00 94.88 87 PRO A C 1
ATOM 668 O O . PRO A 1 87 ? -2.658 19.838 4.980 1.00 94.88 87 PRO A O 1
ATOM 671 N N . TYR A 1 88 ? -0.459 19.382 5.153 1.00 96.62 88 TYR A N 1
ATOM 672 C CA . TYR A 1 88 ? -0.572 18.841 6.498 1.00 96.62 88 TYR A CA 1
ATOM 673 C C . TYR A 1 88 ? -1.041 19.937 7.457 1.00 96.62 88 TYR A C 1
ATOM 675 O O . TYR A 1 88 ? -0.564 21.068 7.403 1.00 96.62 88 TYR A O 1
ATOM 683 N N . GLN A 1 89 ? -1.975 19.592 8.338 1.00 95.88 89 GLN A N 1
ATOM 684 C CA . GLN A 1 89 ? -2.484 20.500 9.357 1.00 95.88 89 GLN A CA 1
ATOM 685 C C . GLN A 1 89 ? -1.762 20.227 10.675 1.00 95.88 89 GLN A C 1
ATOM 687 O O . GLN A 1 89 ? -1.977 19.189 11.304 1.00 95.88 89 GLN A O 1
ATOM 692 N N . SER A 1 90 ? -0.907 21.156 11.099 1.00 93.88 90 SER A N 1
ATOM 693 C CA . SER A 1 90 ? -0.322 21.132 12.436 1.00 93.88 90 SER A CA 1
ATOM 694 C C . SER A 1 90 ? -1.295 21.791 13.402 1.00 93.88 90 SER A C 1
ATOM 696 O O . SER A 1 90 ? -1.659 22.952 13.216 1.00 93.88 90 SER A O 1
ATOM 698 N N . CYS A 1 91 ? -1.748 21.041 14.403 1.00 94.31 91 CYS A N 1
ATOM 699 C CA . CYS A 1 91 ? -2.753 21.511 15.344 1.00 94.31 91 CYS A CA 1
ATOM 700 C C . CYS A 1 91 ? -2.170 21.684 16.745 1.00 94.31 91 CYS A C 1
ATOM 702 O O . CYS A 1 91 ? -1.552 20.764 17.283 1.00 94.31 91 CYS A O 1
ATOM 704 N N . THR A 1 92 ? -2.425 22.837 17.352 1.00 93.06 92 THR A N 1
ATOM 705 C CA . THR A 1 92 ? -2.102 23.145 18.748 1.00 93.06 92 THR A CA 1
ATOM 706 C C . THR A 1 92 ? -3.384 23.439 19.525 1.00 93.06 92 THR A C 1
ATOM 708 O O . THR A 1 92 ? -4.423 23.762 18.946 1.00 93.06 92 THR A O 1
ATOM 711 N N . TYR A 1 93 ? -3.339 23.271 20.846 1.00 93.81 93 TYR A N 1
ATOM 712 C CA . TYR A 1 93 ? -4.452 23.628 21.720 1.00 93.81 93 TYR A CA 1
ATOM 713 C C . TYR A 1 93 ? -4.195 25.009 22.318 1.00 93.81 93 TYR A C 1
ATOM 715 O O . TYR A 1 93 ? -3.179 25.216 22.979 1.00 93.81 93 TYR A O 1
ATOM 723 N N . ASP A 1 94 ? -5.103 25.946 22.069 1.00 90.56 94 ASP A N 1
ATOM 724 C CA . ASP A 1 94 ? -5.097 27.256 22.706 1.00 90.56 94 ASP A CA 1
ATOM 725 C C . ASP A 1 94 ? -5.901 27.168 24.006 1.00 90.56 94 ASP A C 1
ATOM 727 O O . ASP A 1 94 ? -7.132 27.086 23.994 1.00 90.56 94 ASP A O 1
ATOM 731 N N . GLU A 1 95 ? -5.197 27.181 25.139 1.00 90.44 95 GLU A N 1
ATOM 732 C CA . GLU A 1 95 ? -5.814 27.148 26.467 1.00 90.44 95 GLU A CA 1
ATOM 733 C C . GLU A 1 95 ? -6.671 28.390 26.749 1.00 90.44 95 GLU A C 1
ATOM 735 O O . GLU A 1 95 ? -7.668 28.290 27.462 1.00 90.44 95 GLU A O 1
ATOM 740 N N . THR A 1 96 ? -6.326 29.545 26.170 1.00 89.75 96 THR A N 1
ATOM 741 C CA . THR A 1 96 ? -7.033 30.814 26.405 1.00 89.75 96 THR A CA 1
ATOM 742 C C . THR A 1 96 ? -8.380 30.857 25.697 1.00 89.75 96 THR A C 1
ATOM 744 O O . THR A 1 96 ? -9.360 31.353 26.249 1.00 89.75 96 THR A O 1
ATOM 747 N N . GLN A 1 97 ? -8.441 30.296 24.490 1.00 85.75 97 GLN A N 1
ATOM 748 C CA . GLN A 1 97 ? -9.661 30.216 23.684 1.00 85.75 97 GLN A CA 1
ATOM 749 C C . GLN A 1 97 ? -10.385 28.878 23.857 1.00 85.75 97 GLN A C 1
ATOM 751 O O . GLN A 1 97 ? -11.472 28.688 23.313 1.00 85.75 97 GLN A O 1
ATOM 756 N N . THR A 1 98 ? -9.806 27.942 24.617 1.00 89.00 98 THR A N 1
ATOM 757 C CA . THR A 1 98 ? -10.297 26.566 24.789 1.00 89.00 98 THR A CA 1
ATOM 758 C C . THR A 1 98 ? -10.604 25.875 23.457 1.00 89.00 98 THR A C 1
ATOM 760 O O . THR A 1 98 ? -11.586 25.143 23.332 1.00 89.00 98 THR A O 1
ATOM 763 N N . GLN A 1 99 ? -9.778 26.129 22.438 1.00 92.88 99 GLN A N 1
ATOM 764 C CA . GLN A 1 99 ? -9.991 25.589 21.097 1.00 92.88 99 GLN A CA 1
ATOM 765 C C . GLN A 1 99 ? -8.721 24.993 20.505 1.00 92.88 99 GLN A C 1
ATOM 767 O O . GLN A 1 99 ? -7.603 25.412 20.797 1.00 92.88 99 GLN A O 1
ATOM 772 N N . GLN A 1 100 ? -8.915 24.040 19.600 1.00 94.00 100 GLN A N 1
ATOM 773 C CA . GLN A 1 100 ? -7.847 23.537 18.753 1.00 94.00 100 GLN A CA 1
ATOM 774 C C . GLN A 1 100 ? -7.681 24.453 17.538 1.00 94.00 100 GLN A C 1
ATOM 776 O O . GLN A 1 100 ? -8.635 24.692 16.799 1.00 94.00 100 GLN A O 1
ATOM 781 N N . ILE A 1 101 ? -6.462 24.937 17.322 1.00 93.62 101 ILE A N 1
ATOM 782 C CA . ILE A 1 101 ? -6.093 25.768 16.178 1.00 93.62 101 ILE A CA 1
ATOM 783 C C . ILE A 1 101 ? -5.207 24.927 15.273 1.00 93.62 101 ILE A C 1
ATOM 785 O O . ILE A 1 101 ? -4.184 24.413 15.715 1.00 93.62 101 ILE A O 1
ATOM 789 N N . CYS A 1 102 ? -5.605 24.778 14.012 1.00 95.38 102 CYS A N 1
ATOM 790 C CA . CYS A 1 102 ? -4.839 24.050 13.010 1.00 95.38 102 CYS A CA 1
ATOM 791 C C . CYS A 1 102 ? -4.360 25.010 11.927 1.00 95.38 102 CYS A C 1
ATOM 793 O O . CYS A 1 102 ? -5.156 25.774 11.379 1.00 95.38 102 CYS A O 1
ATOM 795 N N . THR A 1 103 ? -3.071 24.953 11.614 1.00 95.12 103 THR A N 1
ATOM 796 C CA . THR A 1 103 ? -2.467 25.731 10.533 1.00 95.12 103 THR A CA 1
ATOM 797 C C . THR A 1 103 ? -1.773 24.802 9.542 1.00 95.12 103 THR A C 1
ATOM 799 O O . THR A 1 103 ? -1.144 23.826 9.971 1.00 95.12 103 THR A O 1
ATOM 802 N N . PRO A 1 104 ? -1.833 25.098 8.231 1.00 97.00 104 PRO A N 1
ATOM 803 C CA . PRO A 1 104 ? -1.016 24.405 7.245 1.00 97.00 104 PRO A CA 1
ATOM 804 C C . PRO A 1 104 ? 0.465 24.452 7.630 1.00 97.00 104 PRO A C 1
ATOM 806 O O . PRO A 1 104 ? 0.960 25.497 8.044 1.00 97.00 104 PRO A O 1
ATOM 809 N N . SER A 1 105 ? 1.170 23.334 7.493 1.00 95.81 105 SER A N 1
ATOM 810 C CA . SER A 1 105 ? 2.616 23.268 7.694 1.00 95.81 105 SER A CA 1
ATOM 811 C C . SER A 1 105 ? 3.281 22.411 6.620 1.00 95.81 105 SER A C 1
ATOM 813 O O . SER A 1 105 ? 2.655 21.531 6.021 1.00 95.81 105 SER A O 1
ATOM 815 N N . ALA A 1 106 ? 4.579 22.634 6.409 1.00 96.75 106 ALA A N 1
ATOM 816 C CA . ALA A 1 106 ? 5.382 21.780 5.547 1.00 96.75 106 ALA A CA 1
ATOM 817 C C . ALA A 1 106 ? 5.369 20.327 6.052 1.00 96.75 106 ALA A C 1
ATOM 819 O O . ALA A 1 106 ? 5.222 20.065 7.250 1.00 96.75 106 ALA A O 1
ATOM 820 N N . SER A 1 107 ? 5.480 19.375 5.129 1.00 97.38 107 SER A N 1
ATOM 821 C CA . SER A 1 107 ? 5.335 17.948 5.424 1.00 97.38 107 SER A CA 1
ATOM 822 C C . SER A 1 107 ? 5.961 17.066 4.352 1.00 97.38 107 SER A C 1
ATOM 824 O O . SER A 1 107 ? 6.406 17.539 3.307 1.00 97.38 107 SER A O 1
ATOM 826 N N . GLN A 1 108 ? 5.967 15.763 4.610 1.00 97.25 108 GLN A N 1
ATOM 827 C CA . GLN A 1 108 ? 6.327 14.749 3.628 1.00 97.25 108 GLN A CA 1
ATOM 828 C C . GLN A 1 108 ? 5.157 13.832 3.323 1.00 97.25 108 GLN A C 1
ATOM 830 O O . GLN A 1 108 ? 4.331 13.556 4.191 1.00 97.25 108 GLN A O 1
ATOM 835 N N . LYS A 1 109 ? 5.113 13.301 2.103 1.00 97.75 109 LYS A N 1
ATOM 836 C CA . LYS A 1 109 ? 4.151 12.266 1.725 1.00 97.75 109 LYS A CA 1
ATOM 837 C C . LYS A 1 109 ? 4.779 11.246 0.795 1.00 97.75 109 LYS A C 1
ATOM 839 O O . LYS A 1 109 ? 5.378 11.599 -0.218 1.00 97.75 109 LYS A O 1
ATOM 844 N N . GLU A 1 110 ? 4.585 9.974 1.117 1.00 98.12 110 GLU A N 1
ATOM 845 C CA . GLU A 1 110 ? 4.961 8.874 0.236 1.00 98.12 110 GLU A CA 1
ATOM 846 C C . GLU A 1 110 ? 3.848 8.582 -0.778 1.00 98.12 110 GLU A C 1
ATOM 848 O O . GLU A 1 110 ? 2.688 8.368 -0.419 1.00 98.12 110 GLU A O 1
ATOM 853 N N . PHE A 1 111 ? 4.209 8.489 -2.050 1.00 98.31 111 PHE A N 1
ATOM 854 C CA . PHE A 1 111 ? 3.362 8.013 -3.136 1.00 98.31 111 PHE A CA 1
ATOM 855 C C . PHE A 1 111 ? 3.877 6.659 -3.605 1.00 98.31 111 PHE A C 1
ATOM 857 O O . PHE A 1 111 ? 5.051 6.532 -3.951 1.00 98.31 111 PHE A O 1
ATOM 864 N N . ARG A 1 112 ? 3.020 5.636 -3.622 1.00 97.88 112 ARG A N 1
ATOM 865 C CA . ARG A 1 112 ? 3.434 4.270 -3.978 1.00 97.88 112 ARG A CA 1
ATOM 866 C C . ARG A 1 112 ? 2.788 3.797 -5.268 1.00 97.88 112 ARG A C 1
ATOM 868 O O . ARG A 1 112 ? 1.566 3.831 -5.400 1.00 97.88 112 ARG A O 1
ATOM 875 N N . PHE A 1 113 ? 3.621 3.311 -6.181 1.00 98.00 113 PHE A N 1
ATOM 876 C CA . PHE A 1 113 ? 3.246 2.713 -7.458 1.00 98.00 113 PHE A CA 1
ATOM 877 C C . PHE A 1 113 ? 3.500 1.208 -7.397 1.00 98.00 113 PHE A C 1
ATOM 879 O O . PHE A 1 113 ? 4.608 0.778 -7.065 1.00 98.00 113 PHE A O 1
ATOM 886 N N . PHE A 1 114 ? 2.494 0.405 -7.739 1.00 97.31 114 PHE A N 1
ATOM 887 C CA . PHE A 1 114 ? 2.588 -1.052 -7.690 1.00 97.31 114 PHE A CA 1
ATOM 888 C C . PHE A 1 114 ? 2.641 -1.637 -9.101 1.00 97.31 114 PHE A C 1
ATOM 890 O O . PHE A 1 114 ? 1.631 -1.676 -9.792 1.00 97.31 114 PHE A O 1
ATOM 897 N N . TYR A 1 115 ? 3.797 -2.134 -9.530 1.00 97.56 115 TYR A N 1
ATOM 898 C CA . TYR A 1 115 ? 3.966 -2.794 -10.825 1.00 97.56 115 TYR A CA 1
ATOM 899 C C . TYR A 1 115 ? 3.866 -4.303 -10.658 1.00 97.56 115 TYR A C 1
ATOM 901 O O . TYR A 1 115 ? 4.698 -4.922 -9.993 1.00 97.56 115 TYR A O 1
ATOM 909 N N . THR A 1 116 ? 2.859 -4.907 -11.279 1.00 96.25 116 THR A N 1
ATOM 910 C CA . THR A 1 116 ? 2.576 -6.347 -11.187 1.00 96.25 116 THR A CA 1
ATOM 911 C C . THR A 1 116 ? 2.710 -7.019 -12.547 1.00 96.25 116 THR A C 1
ATOM 913 O O . THR A 1 116 ? 2.903 -6.359 -13.565 1.00 96.25 116 THR A O 1
ATOM 916 N N . LEU A 1 117 ? 2.612 -8.349 -12.594 1.00 95.12 117 LEU A N 1
ATOM 917 C CA . LEU A 1 117 ? 2.602 -9.061 -13.870 1.00 95.12 117 LEU A CA 1
ATOM 918 C C . LEU A 1 117 ? 1.479 -8.515 -14.783 1.00 95.12 117 LEU A C 1
ATOM 920 O O . LEU A 1 117 ? 0.322 -8.482 -14.332 1.00 95.12 117 LEU A O 1
ATOM 924 N N . PRO A 1 118 ? 1.786 -8.138 -16.045 1.00 94.12 118 PRO A N 1
ATOM 925 C CA . PRO A 1 118 ? 0.800 -7.593 -16.964 1.00 94.12 118 PRO A CA 1
ATOM 926 C C . PRO A 1 118 ? -0.457 -8.444 -17.053 1.00 94.12 118 PRO A C 1
ATOM 928 O O . PRO A 1 118 ? -0.375 -9.676 -17.107 1.00 94.12 118 PRO A O 1
ATOM 931 N N . LYS A 1 119 ? -1.628 -7.797 -17.074 1.00 91.69 119 LYS A N 1
ATOM 932 C CA . LYS A 1 119 ? -2.932 -8.484 -16.975 1.00 91.69 119 LYS A CA 1
ATOM 933 C C . LYS A 1 119 ? -3.065 -9.678 -17.927 1.00 91.69 119 LYS A C 1
ATOM 935 O O . LYS A 1 119 ? -3.534 -10.740 -17.515 1.00 91.69 119 LYS A O 1
ATOM 940 N N . HIS A 1 120 ? -2.613 -9.524 -19.171 1.00 91.31 120 HIS A N 1
ATOM 941 C CA . HIS A 1 120 ? -2.700 -10.558 -20.204 1.00 91.31 120 HIS A CA 1
ATOM 942 C C . HIS A 1 120 ? -1.846 -11.808 -19.910 1.00 91.31 120 HIS A C 1
ATOM 944 O O . HIS A 1 120 ? -2.210 -12.891 -20.354 1.00 91.31 120 HIS A O 1
ATOM 950 N N . LEU A 1 121 ? -0.788 -11.691 -19.098 1.00 92.94 121 LEU A N 1
ATOM 951 C CA . LEU A 1 121 ? 0.102 -12.797 -18.713 1.00 92.94 121 LEU A CA 1
ATOM 952 C C . LEU A 1 121 ? -0.316 -13.480 -17.401 1.00 92.94 121 LEU A C 1
ATOM 954 O O . LEU A 1 121 ? 0.176 -14.554 -17.059 1.00 92.94 121 LEU A O 1
ATOM 958 N N . ARG A 1 122 ? -1.252 -12.896 -16.638 1.00 90.44 122 ARG A N 1
ATOM 959 C CA . ARG A 1 122 ? -1.630 -13.393 -15.299 1.00 90.44 122 ARG A CA 1
ATOM 960 C C . ARG A 1 122 ? -2.212 -14.801 -15.282 1.00 90.44 122 ARG A C 1
ATOM 962 O O . ARG A 1 122 ? -2.192 -15.413 -14.214 1.00 90.44 122 ARG A O 1
ATOM 969 N N . LYS A 1 123 ? -2.745 -15.283 -16.408 1.00 91.19 123 LYS A N 1
ATOM 970 C CA . LYS A 1 123 ? -3.310 -16.637 -16.547 1.00 91.19 123 LYS A CA 1
ATOM 971 C C . LYS A 1 123 ? -2.237 -17.726 -16.529 1.00 91.19 123 LYS A C 1
ATOM 973 O O . LYS A 1 123 ? -2.530 -18.849 -16.145 1.00 91.19 123 LYS A O 1
ATOM 978 N N . GLU A 1 124 ? -1.013 -17.383 -16.912 1.00 91.81 124 GLU A N 1
ATOM 979 C CA . GLU A 1 124 ? 0.130 -18.302 -16.962 1.00 91.81 124 GLU A CA 1
ATOM 980 C C . GLU A 1 124 ? 0.939 -18.303 -15.659 1.00 91.81 124 GLU A C 1
ATOM 982 O O . GLU A 1 124 ? 1.840 -19.120 -15.473 1.00 91.81 124 GLU A O 1
ATOM 987 N N . ALA A 1 125 ? 0.642 -17.375 -14.747 1.00 93.38 125 ALA A N 1
ATOM 988 C CA . ALA A 1 125 ? 1.336 -17.273 -13.478 1.00 93.38 125 ALA A CA 1
ATOM 989 C C . ALA A 1 125 ? 0.767 -18.238 -12.441 1.00 93.38 125 ALA A C 1
ATOM 991 O O . ALA A 1 125 ? -0.440 -18.295 -12.204 1.00 93.38 125 ALA A O 1
ATOM 992 N N . PHE A 1 126 ? 1.669 -18.920 -11.749 1.00 94.38 126 PHE A N 1
ATOM 993 C CA . PHE A 1 126 ? 1.353 -19.751 -10.603 1.00 94.38 126 PHE A CA 1
ATOM 994 C C . PHE A 1 126 ? 1.421 -18.937 -9.306 1.00 94.38 126 PHE A C 1
ATOM 996 O O . PHE A 1 126 ? 2.334 -18.137 -9.108 1.00 94.38 126 PHE A O 1
ATOM 1003 N N . THR A 1 127 ? 0.478 -19.159 -8.394 1.00 92.94 127 THR A N 1
ATOM 1004 C CA . THR A 1 127 ? 0.451 -18.534 -7.063 1.00 92.94 127 THR A CA 1
ATOM 1005 C C . THR A 1 127 ? 0.218 -19.599 -6.009 1.00 92.94 127 THR A C 1
ATOM 1007 O O . THR A 1 127 ? -0.680 -20.428 -6.167 1.00 92.94 127 THR A O 1
ATOM 1010 N N . LYS A 1 128 ?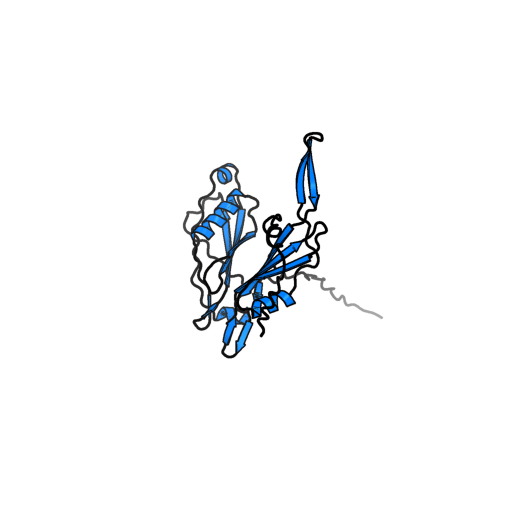 0.967 -19.549 -4.905 1.00 90.56 128 LYS A N 1
ATOM 1011 C CA . LYS A 1 128 ? 0.634 -20.369 -3.737 1.00 90.56 128 LYS A CA 1
ATOM 1012 C C . LYS A 1 128 ? -0.674 -19.853 -3.118 1.00 90.56 128 LYS A C 1
ATOM 1014 O O . LYS A 1 128 ? -0.833 -18.635 -3.018 1.00 90.56 128 LYS A O 1
ATOM 1019 N N . PRO A 1 129 ? -1.601 -20.733 -2.699 1.00 88.50 129 PRO A N 1
ATOM 1020 C CA . PRO A 1 129 ? -2.786 -20.307 -1.969 1.00 88.50 129 PRO A CA 1
ATOM 1021 C C . PRO A 1 129 ? -2.399 -19.517 -0.717 1.00 88.50 129 PRO A C 1
ATOM 1023 O O . PRO A 1 129 ? -1.561 -19.960 0.069 1.00 88.50 129 PRO A O 1
ATOM 1026 N N . VAL A 1 130 ? -3.020 -18.356 -0.532 1.00 88.75 130 VAL A N 1
ATOM 1027 C CA . VAL A 1 130 ? -2.893 -17.569 0.695 1.00 88.75 130 VAL A CA 1
ATOM 1028 C C . VAL A 1 130 ? -4.009 -18.004 1.636 1.00 88.75 130 VAL A C 1
ATOM 1030 O O . VAL A 1 130 ? -5.187 -17.882 1.297 1.00 88.75 130 VAL A O 1
ATOM 1033 N N . LYS A 1 131 ? -3.632 -18.523 2.805 1.00 91.06 131 LYS A N 1
ATOM 1034 C CA . LYS A 1 131 ? -4.560 -18.900 3.870 1.00 91.06 131 LYS A CA 1
ATOM 1035 C C . LYS A 1 131 ? -4.383 -17.933 5.032 1.00 91.06 131 LYS A C 1
ATOM 1037 O O . LYS A 1 131 ? -3.334 -17.944 5.667 1.00 91.06 131 LYS A O 1
ATOM 1042 N N . ILE A 1 132 ? -5.405 -17.128 5.301 1.00 92.00 132 ILE A N 1
ATOM 1043 C CA . ILE A 1 132 ? -5.436 -16.234 6.458 1.00 92.00 132 ILE A CA 1
ATOM 1044 C C . ILE A 1 132 ? -6.289 -16.889 7.536 1.00 92.00 132 ILE A C 1
ATOM 1046 O O . ILE A 1 132 ? -7.413 -17.320 7.269 1.00 92.00 132 ILE A O 1
ATOM 1050 N N . GLN A 1 133 ? -5.735 -17.011 8.740 1.00 89.75 133 GLN A N 1
ATOM 1051 C CA . GLN A 1 133 ? -6.509 -17.457 9.894 1.00 89.75 133 GLN A CA 1
ATOM 1052 C C . GLN A 1 133 ? -7.497 -16.357 10.278 1.00 89.75 133 GLN A C 1
ATOM 1054 O O . GLN A 1 133 ? -7.121 -15.186 10.346 1.00 89.75 133 GLN A O 1
ATOM 1059 N N . SER A 1 134 ? -8.751 -16.729 10.522 1.00 89.06 134 SER A N 1
ATOM 1060 C CA . SER A 1 134 ? -9.767 -15.775 10.956 1.00 89.06 134 SER A CA 1
ATOM 1061 C C . SER A 1 134 ? -9.333 -15.129 12.278 1.00 89.06 134 SER A C 1
ATOM 1063 O O . SER A 1 134 ? -9.020 -15.859 13.224 1.00 89.06 134 SER A O 1
ATOM 1065 N N . PRO A 1 135 ? -9.267 -13.788 12.364 1.00 94.00 135 PRO A N 1
ATOM 1066 C CA . PRO A 1 135 ? -8.900 -13.122 13.606 1.00 94.00 135 PRO A CA 1
ATOM 1067 C C . PRO A 1 135 ? -9.926 -13.411 14.706 1.00 94.00 135 PRO A C 1
ATOM 1069 O O . PRO A 1 135 ? -11.121 -13.498 14.413 1.00 94.00 135 PRO A O 1
ATOM 1072 N N . PRO A 1 136 ? -9.497 -13.474 15.978 1.00 93.62 136 PRO A N 1
ATOM 1073 C CA . PRO A 1 136 ? -10.437 -13.452 17.087 1.00 93.62 136 PRO A CA 1
ATOM 1074 C C . PRO A 1 136 ? -11.246 -12.149 17.055 1.00 93.62 136 PRO A C 1
ATOM 1076 O O . PRO A 1 136 ? -10.709 -11.071 16.776 1.00 93.62 136 PRO A O 1
ATOM 1079 N N . TYR A 1 137 ? -12.537 -12.246 17.365 1.00 96.81 137 TYR A N 1
ATOM 1080 C CA . TYR A 1 137 ? -13.409 -11.081 17.456 1.00 96.81 137 TYR A CA 1
ATOM 1081 C C . TYR A 1 137 ? -12.976 -10.205 18.650 1.00 96.81 137 TYR A C 1
ATOM 1083 O O . TYR A 1 137 ? -12.877 -10.717 19.767 1.00 96.81 137 TYR A O 1
ATOM 1091 N N . PRO A 1 138 ? -12.704 -8.895 18.476 1.00 97.50 138 PRO A N 1
ATOM 1092 C CA . PRO A 1 138 ? -12.354 -8.033 19.604 1.00 97.50 138 PRO A CA 1
ATOM 1093 C C . PRO A 1 138 ? -13.504 -7.924 20.617 1.00 97.50 138 PRO A C 1
ATOM 1095 O O . PRO A 1 138 ? -14.587 -7.471 20.260 1.00 97.50 138 PRO A O 1
ATOM 1098 N N . ALA A 1 139 ? -13.259 -8.251 21.890 1.00 96.81 139 ALA A N 1
ATOM 1099 C CA . ALA A 1 139 ? -14.302 -8.318 22.925 1.00 96.81 139 ALA A CA 1
ATOM 1100 C C . ALA A 1 139 ? -15.164 -7.043 23.028 1.00 96.81 139 ALA A C 1
ATOM 1102 O O . ALA A 1 139 ? -16.386 -7.119 23.018 1.00 96.81 139 ALA A O 1
ATOM 1103 N N . LEU A 1 140 ? -14.542 -5.858 23.029 1.00 96.81 140 LEU A N 1
ATOM 1104 C CA . LEU A 1 140 ? -15.281 -4.590 23.088 1.00 96.81 140 LEU A CA 1
ATOM 1105 C C . LEU A 1 140 ? -16.076 -4.300 21.804 1.00 96.81 140 LEU A C 1
ATOM 1107 O O . LEU A 1 140 ? -17.088 -3.613 21.853 1.00 96.81 140 LEU A O 1
ATOM 1111 N N . ALA A 1 141 ? -15.609 -4.784 20.650 1.00 97.44 141 ALA A N 1
ATOM 1112 C CA . ALA A 1 141 ? -16.363 -4.670 19.404 1.00 97.44 141 ALA A CA 1
ATOM 1113 C C . ALA A 1 141 ? -17.593 -5.588 19.448 1.00 97.44 141 ALA A C 1
ATOM 1115 O O . ALA A 1 141 ? -18.679 -5.174 19.060 1.00 97.44 141 ALA A O 1
ATOM 1116 N N . GLN A 1 142 ? -17.431 -6.794 20.003 1.00 96.31 142 GLN A N 1
ATOM 1117 C CA . GLN A 1 142 ? -18.517 -7.749 20.199 1.00 96.31 142 GLN A CA 1
ATOM 1118 C C . GLN A 1 142 ? -19.581 -7.202 21.160 1.00 96.31 142 GLN A C 1
ATOM 1120 O O . GLN A 1 142 ? -20.760 -7.205 20.826 1.00 96.31 142 GLN A O 1
ATOM 1125 N N . GLU A 1 143 ? -19.164 -6.664 22.310 1.00 96.19 143 GLU A N 1
ATOM 1126 C CA . GLU A 1 143 ? -20.049 -6.017 23.291 1.00 96.19 143 GLU A CA 1
ATOM 1127 C C . GLU A 1 143 ? -20.833 -4.844 22.681 1.00 96.19 143 GLU A C 1
ATOM 1129 O O . GLU A 1 143 ? -22.004 -4.641 22.988 1.00 96.19 143 GLU A O 1
ATOM 1134 N N . LYS A 1 144 ? -20.195 -4.086 21.781 1.00 96.88 144 LYS A N 1
ATOM 1135 C CA . LYS A 1 144 ? -20.792 -2.925 21.108 1.00 96.88 144 LYS A CA 1
ATOM 1136 C C . LYS A 1 144 ? -21.580 -3.259 19.842 1.00 96.88 144 LYS A C 1
ATOM 1138 O O . LYS A 1 144 ? -22.087 -2.337 19.208 1.00 96.88 144 LYS A O 1
ATOM 1143 N N . GLY A 1 145 ? -21.678 -4.530 19.460 1.00 96.69 145 GLY A N 1
ATOM 1144 C CA . GLY A 1 145 ? -22.388 -4.925 18.245 1.00 96.69 145 GLY A CA 1
ATOM 1145 C C . GLY A 1 145 ? -21.709 -4.469 16.942 1.00 96.69 145 GLY A C 1
ATOM 1146 O O . GLY A 1 145 ? -22.389 -4.218 15.953 1.00 96.69 145 GLY A O 1
ATOM 1147 N N . GLU A 1 146 ? -20.387 -4.277 16.934 1.00 97.38 146 GLU A N 1
ATOM 1148 C CA . GLU A 1 146 ? -19.653 -3.701 15.797 1.00 97.38 146 GLU A CA 1
ATOM 1149 C C . GLU A 1 146 ? -19.358 -4.747 14.717 1.00 97.38 146 GLU A C 1
ATOM 1151 O O . GLU A 1 146 ? -18.380 -5.479 14.814 1.00 97.38 146 GLU A O 1
ATOM 1156 N N . GLU A 1 147 ? -20.135 -4.774 13.637 1.00 97.31 147 GLU A N 1
ATOM 1157 C CA . GLU A 1 147 ? -19.904 -5.665 12.494 1.00 97.31 147 GLU A CA 1
ATOM 1158 C C . GLU A 1 147 ? -19.340 -4.929 11.274 1.00 97.31 147 GLU A C 1
ATOM 1160 O O . GLU A 1 147 ? -19.499 -3.720 11.107 1.00 97.31 147 GLU A O 1
ATOM 1165 N N . GLY A 1 148 ? -18.695 -5.664 10.366 1.00 96.75 148 GLY A N 1
ATOM 1166 C CA . GLY A 1 148 ? -18.206 -5.072 9.125 1.00 96.75 148 GLY A CA 1
ATOM 1167 C C . GLY A 1 148 ? -17.230 -5.950 8.358 1.00 96.75 148 GLY A C 1
ATOM 1168 O O . GLY A 1 148 ? -16.864 -7.046 8.773 1.00 96.75 148 GLY A O 1
ATOM 1169 N N . THR A 1 149 ? -16.799 -5.467 7.194 1.00 97.19 149 THR A N 1
ATOM 1170 C CA . THR A 1 149 ? -15.766 -6.127 6.383 1.00 97.19 149 THR A CA 1
ATOM 1171 C C . THR A 1 149 ? -14.604 -5.181 6.157 1.00 97.19 149 THR A C 1
ATOM 1173 O O . THR A 1 149 ? -14.788 -4.088 5.620 1.00 97.19 149 THR A O 1
ATOM 1176 N N . VAL A 1 150 ? -13.412 -5.633 6.528 1.00 98.19 150 VAL A N 1
ATOM 1177 C CA . VAL A 1 150 ? -12.144 -4.956 6.252 1.00 98.19 150 VAL A CA 1
ATOM 1178 C C . VAL A 1 150 ? -11.547 -5.571 4.993 1.00 98.19 150 VAL A C 1
ATOM 1180 O O . VAL A 1 150 ? -11.514 -6.792 4.872 1.00 98.19 150 VAL A O 1
ATOM 1183 N N . ILE A 1 151 ? -11.055 -4.762 4.057 1.00 97.94 151 ILE A N 1
ATOM 1184 C CA . ILE A 1 151 ? -10.280 -5.267 2.915 1.00 97.94 151 ILE A CA 1
ATOM 1185 C C . ILE A 1 151 ? -8.828 -4.860 3.119 1.00 97.94 151 ILE A C 1
ATOM 1187 O O . ILE A 1 151 ? -8.499 -3.673 3.048 1.00 97.94 151 ILE A O 1
ATOM 1191 N N . ILE A 1 152 ? -7.965 -5.848 3.355 1.00 98.06 152 ILE A N 1
ATOM 1192 C CA . ILE A 1 152 ? -6.518 -5.655 3.451 1.00 98.06 152 ILE A CA 1
ATOM 1193 C C . ILE A 1 152 ? -5.893 -5.905 2.077 1.00 98.06 152 ILE A C 1
ATOM 1195 O O . ILE A 1 152 ? -6.062 -6.969 1.484 1.00 98.06 152 ILE A O 1
ATOM 1199 N N . GLY A 1 153 ? -5.178 -4.912 1.565 1.00 97.19 153 GLY A N 1
ATOM 1200 C CA . GLY A 1 153 ? -4.285 -5.040 0.427 1.00 97.19 153 GLY A CA 1
ATOM 1201 C C . GLY A 1 153 ? -2.944 -5.620 0.858 1.00 97.19 153 GLY A C 1
ATOM 1202 O O . GLY A 1 153 ? -2.379 -5.203 1.869 1.00 97.19 153 GLY A O 1
ATOM 1203 N N . ALA A 1 154 ? -2.421 -6.562 0.079 1.00 97.06 154 ALA A N 1
ATOM 1204 C CA . ALA A 1 154 ? -1.0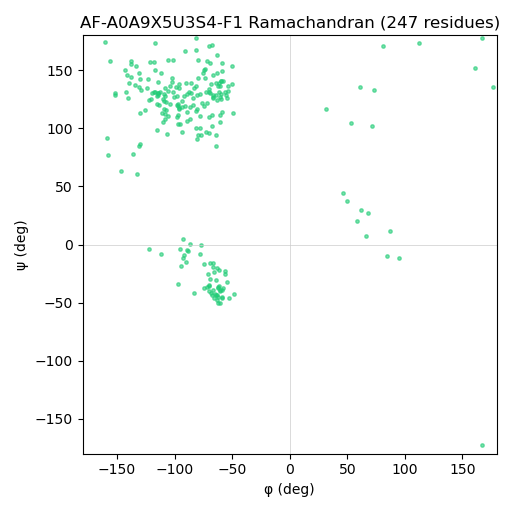72 -7.084 0.258 1.00 97.06 154 ALA A CA 1
ATOM 1205 C C . ALA A 1 154 ? -0.327 -7.067 -1.075 1.00 97.06 154 ALA A C 1
ATOM 1207 O O . ALA A 1 154 ? -0.683 -7.804 -1.994 1.00 97.06 154 ALA A O 1
ATOM 1208 N N . PHE A 1 155 ? 0.705 -6.234 -1.183 1.00 97.38 155 PHE A N 1
ATOM 1209 C CA . PHE A 1 155 ? 1.609 -6.229 -2.326 1.00 97.38 155 PHE A CA 1
ATOM 1210 C C . PHE A 1 155 ? 2.851 -7.053 -2.000 1.00 97.38 155 PHE A C 1
ATOM 1212 O O . PHE A 1 155 ? 3.588 -6.737 -1.068 1.00 97.38 155 PHE A O 1
ATOM 1219 N N . VAL A 1 156 ? 3.089 -8.105 -2.776 1.00 96.56 156 VAL A N 1
ATOM 1220 C CA . VAL A 1 156 ? 4.231 -9.001 -2.597 1.00 96.56 156 VAL A CA 1
ATOM 1221 C C . VAL A 1 156 ? 5.201 -8.788 -3.758 1.00 96.56 156 VAL A C 1
ATOM 1223 O O . VAL A 1 156 ? 4.891 -9.226 -4.867 1.00 96.56 156 VAL A O 1
ATOM 1226 N N . PRO A 1 157 ? 6.349 -8.114 -3.554 1.00 95.19 157 PRO A N 1
ATOM 1227 C CA . PRO A 1 157 ? 7.386 -7.963 -4.574 1.00 95.19 157 PRO A CA 1
ATOM 1228 C C . PRO A 1 157 ? 8.096 -9.301 -4.849 1.00 95.19 157 PRO A C 1
ATOM 1230 O O . PRO A 1 157 ? 7.939 -10.247 -4.073 1.00 95.19 157 PRO A O 1
ATOM 1233 N N . PRO A 1 158 ? 8.947 -9.396 -5.892 1.00 94.50 158 PRO A N 1
ATOM 1234 C CA . PRO A 1 158 ? 9.713 -10.614 -6.181 1.00 94.50 158 PRO A CA 1
ATOM 1235 C C . PRO A 1 158 ? 10.581 -11.098 -5.010 1.00 94.50 158 PRO A C 1
ATOM 1237 O O . PRO A 1 158 ? 10.857 -12.289 -4.905 1.00 94.50 158 PRO A O 1
ATOM 1240 N N . THR A 1 159 ? 10.980 -10.188 -4.115 1.00 92.25 159 THR A N 1
ATOM 1241 C CA . THR A 1 159 ? 11.759 -10.492 -2.905 1.00 92.25 159 THR A CA 1
ATOM 1242 C C . THR A 1 159 ? 10.939 -11.167 -1.799 1.00 92.25 159 THR A C 1
ATOM 1244 O O . THR A 1 159 ? 11.520 -11.725 -0.876 1.00 92.25 159 THR A O 1
ATOM 1247 N N . GLY A 1 160 ? 9.603 -11.106 -1.857 1.00 90.38 160 GLY A N 1
ATOM 1248 C CA . GLY A 1 160 ? 8.695 -11.630 -0.830 1.00 90.38 160 GLY A CA 1
ATOM 1249 C C . GLY A 1 160 ? 8.423 -10.687 0.351 1.00 90.38 160 GLY A C 1
ATOM 1250 O O . GLY A 1 160 ? 7.503 -10.947 1.129 1.00 90.38 160 GLY A O 1
ATOM 1251 N N . SER A 1 161 ? 9.153 -9.569 0.475 1.00 91.94 161 SER A N 1
ATOM 1252 C CA . SER A 1 161 ? 8.929 -8.581 1.544 1.00 91.94 161 SER A CA 1
ATOM 1253 C C . SER A 1 161 ? 7.611 -7.834 1.324 1.00 91.94 161 SER A C 1
ATOM 1255 O O . SER A 1 161 ? 7.525 -6.909 0.520 1.00 91.94 161 SER A O 1
ATOM 1257 N N . THR A 1 162 ? 6.552 -8.304 1.978 1.00 95.12 162 THR A N 1
ATOM 1258 C CA . THR A 1 162 ? 5.173 -7.901 1.687 1.00 95.12 162 THR A CA 1
ATOM 1259 C C . THR A 1 162 ? 4.855 -6.526 2.273 1.00 95.12 162 THR A C 1
ATOM 1261 O O . THR A 1 162 ? 5.036 -6.301 3.466 1.00 95.12 162 THR A O 1
ATOM 1264 N N . PHE A 1 163 ? 4.299 -5.635 1.454 1.00 95.75 163 PHE A N 1
ATOM 1265 C CA . PHE A 1 163 ? 3.718 -4.372 1.899 1.00 95.75 163 PHE A CA 1
ATOM 1266 C C . PHE A 1 163 ? 2.211 -4.549 2.135 1.00 95.75 163 PHE A C 1
ATOM 1268 O O . PHE A 1 163 ? 1.469 -4.878 1.205 1.00 95.75 163 PHE A O 1
ATOM 1275 N N . LEU A 1 164 ? 1.762 -4.345 3.375 1.00 97.06 164 LEU A N 1
ATOM 1276 C CA . LEU A 1 164 ? 0.354 -4.444 3.771 1.00 97.06 164 LEU A CA 1
ATOM 1277 C C . LEU A 1 164 ? -0.274 -3.061 3.925 1.00 97.06 164 LEU A C 1
ATOM 1279 O O . LEU A 1 164 ? 0.357 -2.132 4.422 1.00 97.06 164 LEU A O 1
ATOM 1283 N N . TYR A 1 165 ? -1.543 -2.938 3.547 1.00 96.06 165 TYR A N 1
ATOM 1284 C CA . TYR A 1 165 ? -2.309 -1.710 3.723 1.00 96.06 165 TYR A CA 1
ATOM 1285 C C . TYR A 1 165 ? -3.815 -1.960 3.770 1.00 96.06 165 TYR A C 1
ATOM 1287 O O . TYR A 1 165 ? -4.308 -2.958 3.257 1.00 96.06 165 TYR A O 1
ATOM 1295 N N . THR A 1 166 ? -4.575 -1.038 4.355 1.00 96.62 166 THR A N 1
ATOM 1296 C CA . THR A 1 166 ? -6.042 -1.114 4.356 1.00 96.62 166 THR A CA 1
ATOM 1297 C C . THR A 1 166 ? -6.596 -0.468 3.089 1.00 96.62 166 THR A C 1
ATOM 1299 O O . THR A 1 166 ? -6.410 0.724 2.867 1.00 96.62 166 THR A O 1
ATOM 1302 N N . ILE A 1 167 ? -7.296 -1.248 2.265 1.00 96.19 167 ILE A N 1
ATOM 1303 C CA . ILE A 1 167 ? -8.023 -0.756 1.082 1.00 96.19 167 ILE A CA 1
ATOM 1304 C C . ILE A 1 167 ? -9.390 -0.213 1.495 1.00 96.19 167 ILE A C 1
ATOM 1306 O O . ILE A 1 167 ? -9.830 0.822 1.002 1.00 96.19 167 ILE A O 1
ATOM 1310 N N . LYS A 1 168 ? -10.070 -0.925 2.400 1.00 97.44 168 LYS A N 1
ATOM 1311 C CA . LYS A 1 168 ? -11.389 -0.550 2.910 1.00 97.44 168 LYS A CA 1
ATOM 1312 C C . LYS A 1 168 ? -11.472 -0.838 4.404 1.00 97.44 168 LYS A C 1
ATOM 1314 O O . LYS A 1 168 ? -11.236 -1.971 4.820 1.00 97.44 168 LYS A O 1
ATOM 1319 N N . SER A 1 169 ? -11.831 0.183 5.176 1.00 97.75 169 SER A N 1
ATOM 1320 C CA . SER A 1 169 ? -12.157 0.062 6.599 1.00 97.75 169 SER A CA 1
ATOM 1321 C C . SER A 1 169 ? -13.533 -0.581 6.790 1.00 97.75 169 SER A C 1
ATOM 1323 O O . SER A 1 169 ? -14.43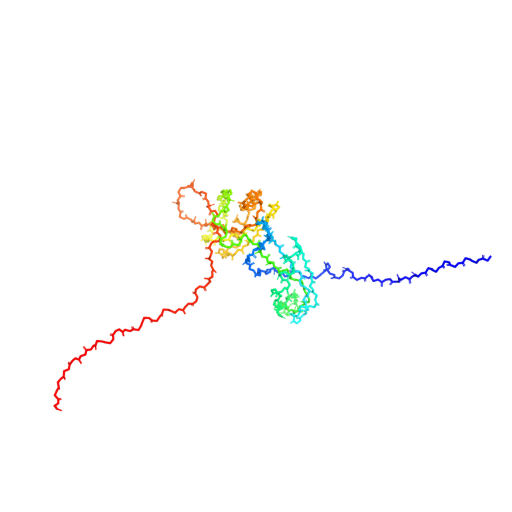9 -0.396 5.974 1.00 97.75 169 SER A O 1
ATOM 1325 N N . SER A 1 170 ? -13.697 -1.296 7.899 1.00 97.44 170 SER A N 1
ATOM 1326 C CA . SER A 1 170 ? -15.005 -1.737 8.398 1.00 97.44 170 SER A CA 1
ATOM 1327 C C . SER A 1 170 ? -15.883 -0.590 8.915 1.00 97.44 170 SER A C 1
ATOM 1329 O O . SER A 1 170 ? -17.078 -0.789 9.096 1.00 97.44 170 SER A O 1
ATOM 1331 N N . GLY A 1 171 ? -15.302 0.587 9.174 1.00 97.88 171 GLY A N 1
ATOM 1332 C CA . GLY A 1 171 ? -15.910 1.669 9.952 1.00 97.88 171 GLY A CA 1
ATOM 1333 C C . GLY A 1 171 ? -15.509 1.648 11.432 1.00 97.88 171 GLY A C 1
ATOM 1334 O O . GLY A 1 171 ? -15.713 2.639 12.131 1.00 97.88 171 GLY A O 1
ATOM 1335 N N . PHE A 1 172 ? -14.872 0.570 11.908 1.00 98.06 172 PHE A N 1
ATOM 1336 C CA . PHE A 1 172 ? -14.490 0.400 13.309 1.00 98.06 172 PHE A CA 1
ATOM 1337 C C . PHE A 1 172 ? -12.996 0.089 13.459 1.00 98.06 172 PHE A C 1
ATOM 1339 O O . PHE A 1 172 ? -12.511 -0.984 13.096 1.00 98.06 172 PHE A O 1
ATOM 1346 N N . ARG A 1 173 ? -12.253 0.998 14.110 1.00 97.31 173 ARG A N 1
ATOM 1347 C CA . ARG A 1 173 ? -10.790 0.880 14.297 1.00 97.31 173 ARG A CA 1
ATOM 1348 C C . ARG A 1 173 ? -10.353 -0.440 14.949 1.00 97.31 173 ARG A C 1
ATOM 1350 O O . ARG A 1 173 ? -9.262 -0.933 14.673 1.00 97.31 173 ARG A O 1
ATOM 1357 N N . ARG A 1 174 ? -11.179 -1.007 15.838 1.00 97.25 174 ARG A N 1
ATOM 1358 C CA . ARG A 1 174 ? -10.902 -2.290 16.510 1.00 97.25 174 ARG A CA 1
ATOM 1359 C C . ARG A 1 174 ? -10.893 -3.462 15.530 1.00 97.25 174 ARG A C 1
ATOM 1361 O O . ARG A 1 174 ? -9.965 -4.265 15.577 1.00 97.25 174 ARG A O 1
ATOM 1368 N N . LEU A 1 175 ? -11.886 -3.528 14.647 1.00 98.31 175 LEU A N 1
ATOM 1369 C CA . LEU A 1 175 ? -11.990 -4.570 13.628 1.00 98.31 175 LEU A CA 1
ATOM 1370 C C . LEU A 1 175 ? -10.883 -4.415 12.582 1.00 98.31 175 LEU A C 1
ATOM 1372 O O . LEU A 1 175 ? -10.233 -5.394 12.229 1.00 98.31 175 LEU A O 1
ATOM 1376 N N . ASP A 1 176 ? -10.597 -3.178 12.160 1.00 98.31 176 ASP A N 1
ATOM 1377 C CA . ASP A 1 176 ? -9.514 -2.881 11.214 1.00 98.31 176 ASP A CA 1
ATOM 1378 C C . ASP A 1 176 ? -8.154 -3.346 11.748 1.00 98.31 176 ASP A C 1
ATOM 1380 O O . ASP A 1 176 ? -7.391 -4.001 11.035 1.00 98.31 176 ASP A O 1
ATOM 1384 N N . LYS A 1 177 ? -7.869 -3.063 13.027 1.00 97.94 177 LYS A N 1
ATOM 1385 C CA . LYS A 1 177 ? -6.645 -3.520 13.692 1.00 97.94 177 LYS A CA 1
ATOM 1386 C C . LYS A 1 177 ? -6.582 -5.047 13.752 1.00 97.94 177 LYS A C 1
ATOM 1388 O O . LYS A 1 177 ? -5.541 -5.613 13.437 1.00 97.94 177 LYS A O 1
ATOM 1393 N N . ALA A 1 178 ? -7.678 -5.709 14.126 1.00 98.06 178 ALA A N 1
ATOM 1394 C CA . ALA A 1 178 ? -7.732 -7.168 14.204 1.00 98.06 178 ALA A CA 1
ATOM 1395 C C . ALA A 1 178 ? -7.520 -7.832 12.832 1.00 98.06 178 ALA A C 1
ATOM 1397 O O . ALA A 1 178 ? -6.731 -8.770 12.717 1.00 98.06 178 ALA A O 1
ATOM 1398 N N . ALA A 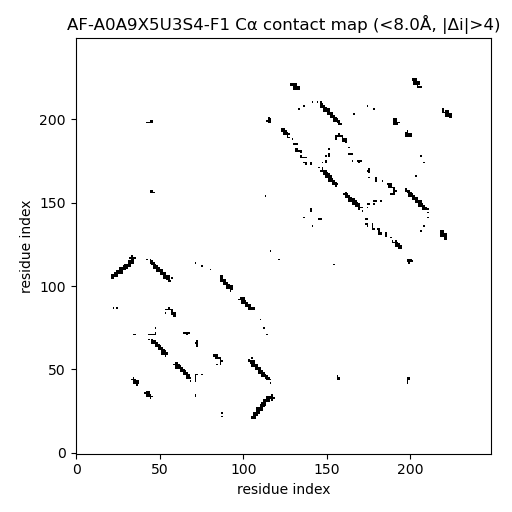1 179 ? -8.153 -7.304 11.781 1.00 98.12 179 ALA A N 1
ATOM 1399 C CA . ALA A 1 179 ? -7.958 -7.752 10.405 1.00 98.12 179 ALA A CA 1
ATOM 1400 C C . ALA A 1 179 ? -6.505 -7.588 9.944 1.00 98.12 179 ALA A C 1
ATOM 1402 O O . ALA A 1 179 ? -5.900 -8.544 9.457 1.00 98.12 179 ALA A O 1
ATOM 1403 N N . TYR A 1 180 ? -5.921 -6.400 10.137 1.00 98.06 180 TYR A N 1
ATOM 1404 C CA . TYR A 1 180 ? -4.526 -6.148 9.780 1.00 98.06 180 TYR A CA 1
ATOM 1405 C C . TYR A 1 180 ? -3.577 -7.102 10.519 1.00 98.06 180 TYR A C 1
ATOM 1407 O O . TYR A 1 180 ? -2.709 -7.713 9.896 1.00 98.06 180 TYR A O 1
ATOM 1415 N N . SER A 1 181 ? -3.768 -7.287 11.831 1.00 97.56 181 SER A N 1
ATOM 1416 C CA . SER A 1 181 ? -2.951 -8.197 12.641 1.00 97.56 181 SER A CA 1
ATOM 1417 C C . SER A 1 181 ? -3.026 -9.651 12.165 1.00 97.56 181 SER A C 1
ATOM 1419 O O . SER A 1 181 ? -1.990 -10.311 12.137 1.00 97.56 181 SER A O 1
ATOM 1421 N N . ALA A 1 182 ? -4.194 -10.147 11.741 1.00 97.12 182 ALA A N 1
ATOM 1422 C CA . ALA A 1 182 ? -4.323 -11.506 11.202 1.00 97.12 182 ALA A CA 1
ATOM 1423 C C . ALA A 1 182 ? -3.547 -11.707 9.892 1.00 97.12 182 ALA A C 1
ATOM 1425 O O . ALA A 1 182 ? -2.860 -12.719 9.723 1.00 97.12 182 ALA A O 1
ATOM 1426 N N . VAL A 1 183 ? -3.607 -10.737 8.973 1.00 97.06 183 VAL A N 1
ATOM 1427 C CA . VAL A 1 183 ? -2.829 -10.804 7.725 1.00 97.06 183 VAL A CA 1
ATOM 1428 C C . VAL A 1 183 ? -1.334 -10.688 8.011 1.00 97.06 183 VAL A C 1
ATOM 1430 O O . VAL A 1 183 ? -0.548 -11.467 7.480 1.00 97.06 183 VAL A O 1
ATOM 1433 N N . HIS A 1 184 ? -0.941 -9.770 8.896 1.00 96.94 184 HIS A N 1
ATOM 1434 C CA . HIS A 1 184 ? 0.453 -9.589 9.294 1.00 96.94 184 HIS A CA 1
ATOM 1435 C C . HIS A 1 184 ? 1.044 -10.848 9.950 1.00 96.94 184 HIS A C 1
ATOM 1437 O O . HIS A 1 184 ? 2.173 -11.227 9.653 1.00 96.94 184 HIS A O 1
ATOM 1443 N N . ALA A 1 185 ? 0.278 -11.546 10.793 1.00 96.19 185 ALA A N 1
ATOM 1444 C CA . ALA A 1 185 ? 0.696 -12.813 11.398 1.00 96.19 185 ALA A CA 1
ATOM 1445 C C . ALA A 1 185 ? 0.843 -13.963 10.381 1.00 96.19 185 ALA A C 1
ATOM 1447 O O . ALA A 1 185 ? 1.467 -14.974 10.688 1.00 96.19 185 ALA A O 1
ATOM 1448 N N . SER A 1 186 ? 0.288 -13.809 9.175 1.00 93.88 186 SER A N 1
ATOM 1449 C CA . SER A 1 186 ? 0.376 -14.794 8.088 1.00 93.88 186 SER A CA 1
ATOM 1450 C C . SER A 1 186 ? 1.565 -14.544 7.143 1.00 93.88 186 SER A C 1
ATOM 1452 O O . SER A 1 186 ? 1.685 -15.217 6.118 1.00 93.88 186 SER A O 1
ATOM 1454 N N . LEU A 1 187 ? 2.427 -13.566 7.446 1.00 94.12 187 LEU A N 1
ATOM 1455 C CA . LEU A 1 187 ? 3.629 -13.274 6.666 1.00 94.12 187 LEU A CA 1
ATOM 1456 C C . LEU A 1 187 ? 4.737 -14.331 6.884 1.00 94.12 187 LEU A C 1
ATOM 1458 O O . LEU A 1 187 ? 4.837 -14.897 7.972 1.00 94.12 187 LEU A O 1
ATOM 1462 N N . PRO A 1 188 ? 5.613 -14.564 5.883 1.00 92.94 188 PRO A N 1
ATOM 1463 C CA . PRO A 1 188 ? 5.629 -13.920 4.569 1.00 92.94 188 PRO A CA 1
ATOM 1464 C C . PRO A 1 188 ? 4.596 -14.514 3.601 1.00 92.94 188 PRO A C 1
ATOM 1466 O O . PRO A 1 188 ? 4.394 -15.728 3.529 1.00 92.94 188 PRO A O 1
ATOM 1469 N N . LEU A 1 189 ? 3.992 -13.653 2.778 1.00 94.12 189 LEU A N 1
ATOM 1470 C CA . LEU A 1 189 ? 3.287 -14.102 1.579 1.00 94.12 189 LEU A CA 1
ATOM 1471 C C . LEU A 1 189 ? 4.292 -14.377 0.456 1.00 94.12 189 LEU A C 1
ATOM 1473 O O . LEU A 1 189 ? 5.411 -13.869 0.452 1.00 94.12 189 LEU A O 1
ATOM 1477 N N . HIS A 1 190 ? 3.882 -15.188 -0.517 1.00 94.50 190 HIS A N 1
ATOM 1478 C CA . HIS A 1 190 ? 4.751 -15.575 -1.624 1.00 94.50 190 HIS A CA 1
ATOM 1479 C C . HIS A 1 190 ? 4.427 -14.783 -2.897 1.00 94.50 190 HIS A C 1
ATOM 1481 O O . HIS A 1 190 ? 3.240 -14.593 -3.205 1.00 94.50 190 HIS A O 1
ATOM 1487 N N . PRO A 1 191 ? 5.454 -14.358 -3.660 1.00 96.25 191 PRO A N 1
ATOM 1488 C CA . PRO A 1 191 ? 5.240 -13.779 -4.976 1.00 96.25 191 PRO A CA 1
ATOM 1489 C C . PRO A 1 191 ? 4.607 -14.809 -5.916 1.00 96.25 191 PRO A C 1
ATOM 1491 O O . PRO A 1 191 ? 4.647 -16.023 -5.680 1.00 96.25 191 PRO A O 1
ATOM 1494 N N . ALA A 1 192 ? 4.040 -14.325 -7.017 1.00 96.00 192 ALA A N 1
ATOM 1495 C CA . ALA A 1 192 ? 3.645 -15.206 -8.102 1.00 96.00 192 ALA A CA 1
ATOM 1496 C C . ALA A 1 192 ? 4.894 -15.722 -8.831 1.00 96.00 192 ALA A C 1
ATOM 1498 O O . ALA A 1 192 ? 5.959 -15.113 -8.786 1.00 96.00 192 ALA A O 1
ATOM 1499 N N . THR A 1 193 ? 4.773 -16.851 -9.519 1.00 96.12 193 THR A N 1
ATOM 1500 C CA . THR A 1 193 ? 5.823 -17.397 -10.380 1.00 96.12 193 THR A CA 1
ATOM 1501 C C . THR A 1 193 ? 5.331 -17.401 -11.819 1.00 96.12 193 THR A C 1
ATOM 1503 O O . THR A 1 193 ? 4.332 -18.045 -12.126 1.00 96.12 193 THR A O 1
ATOM 1506 N N . TYR A 1 194 ? 6.036 -16.712 -12.709 1.00 94.69 194 TYR A N 1
ATOM 1507 C CA . TYR A 1 194 ? 5.785 -16.725 -14.150 1.00 94.69 194 TYR A CA 1
ATOM 1508 C C . TYR A 1 194 ? 7.044 -17.218 -14.858 1.00 94.69 194 TYR A C 1
ATOM 1510 O O . TYR A 1 194 ? 8.131 -16.711 -14.598 1.00 94.69 194 TYR A O 1
ATOM 1518 N N . LYS A 1 195 ? 6.927 -18.258 -15.695 1.00 92.88 195 LYS A N 1
ATOM 1519 C CA . LYS A 1 195 ? 8.075 -18.896 -16.379 1.00 92.88 195 LYS A CA 1
ATOM 1520 C C . LYS A 1 195 ? 9.266 -19.177 -15.438 1.00 92.88 195 LYS A C 1
ATOM 1522 O O . LYS A 1 195 ? 10.419 -18.938 -15.779 1.00 92.88 195 LYS A O 1
ATOM 1527 N N . LYS A 1 196 ? 8.973 -19.703 -14.239 1.00 92.06 196 LYS A N 1
ATOM 1528 C CA . LYS A 1 196 ? 9.939 -20.010 -13.158 1.00 92.06 196 LYS A CA 1
ATOM 1529 C C . LYS A 1 196 ? 10.628 -18.790 -12.517 1.00 92.06 196 LYS A C 1
ATOM 1531 O O . LYS A 1 196 ? 11.502 -18.980 -11.679 1.00 92.06 196 LYS A O 1
ATOM 1536 N N . GLN A 1 197 ? 10.227 -17.565 -12.855 1.00 93.12 197 GLN A N 1
ATOM 1537 C CA . GLN A 1 197 ? 10.736 -16.331 -12.252 1.00 93.12 197 GLN A CA 1
ATOM 1538 C C . GLN A 1 197 ? 9.715 -15.752 -11.258 1.00 93.12 197 GLN A C 1
ATOM 1540 O O . GLN A 1 197 ? 8.517 -15.733 -11.565 1.00 93.12 197 GLN A O 1
ATOM 1545 N N . PRO A 1 198 ? 10.148 -15.283 -10.072 1.00 95.44 198 PRO A N 1
ATOM 1546 C CA . PRO A 1 198 ? 9.263 -14.599 -9.140 1.00 95.44 198 PRO A CA 1
ATOM 1547 C C . PRO A 1 198 ? 8.860 -13.230 -9.700 1.00 95.44 198 PRO A C 1
ATOM 1549 O O . PRO A 1 198 ? 9.706 -12.442 -10.116 1.00 95.44 198 PRO A O 1
ATOM 1552 N N . VAL A 1 199 ? 7.562 -12.943 -9.686 1.00 96.38 199 VAL A N 1
ATOM 1553 C CA . VAL A 1 199 ? 6.980 -11.674 -10.136 1.00 96.38 199 VAL A CA 1
ATOM 1554 C C . VAL A 1 199 ? 6.016 -11.139 -9.085 1.00 96.38 199 VAL A C 1
ATOM 1556 O O . VAL A 1 199 ? 5.360 -11.901 -8.366 1.00 96.38 199 VAL A O 1
ATOM 1559 N N . ALA A 1 200 ? 5.933 -9.815 -8.989 1.00 96.50 200 ALA A N 1
ATOM 1560 C CA . ALA A 1 200 ? 5.111 -9.160 -7.992 1.00 96.50 200 ALA A CA 1
ATOM 1561 C C . ALA A 1 200 ? 3.621 -9.412 -8.232 1.00 96.50 200 ALA A C 1
ATOM 1563 O O . ALA A 1 200 ? 3.146 -9.474 -9.374 1.00 96.50 200 ALA A O 1
ATOM 1564 N N . ILE A 1 201 ? 2.879 -9.504 -7.135 1.00 95.44 201 ILE A N 1
ATOM 1565 C CA . ILE A 1 201 ? 1.433 -9.705 -7.133 1.00 95.44 201 ILE A CA 1
ATOM 1566 C C . ILE A 1 201 ? 0.785 -8.874 -6.026 1.00 95.44 201 ILE A C 1
ATOM 1568 O O . ILE A 1 201 ? 1.364 -8.692 -4.957 1.00 95.44 201 ILE A O 1
ATOM 1572 N N . ALA A 1 202 ? -0.427 -8.388 -6.288 1.00 94.81 202 ALA A N 1
ATOM 1573 C CA . ALA A 1 202 ? -1.282 -7.749 -5.299 1.00 94.81 202 ALA A CA 1
ATOM 1574 C C . ALA A 1 202 ? -2.472 -8.659 -4.949 1.00 94.81 202 ALA A C 1
ATOM 1576 O O . ALA A 1 202 ? -3.126 -9.215 -5.837 1.00 94.81 202 ALA A O 1
ATOM 1577 N N . TYR A 1 203 ? -2.755 -8.791 -3.655 1.00 94.25 203 TYR A N 1
ATOM 1578 C CA . TYR A 1 203 ? -3.920 -9.489 -3.115 1.00 94.25 203 TYR A CA 1
ATOM 1579 C C . TYR A 1 203 ? -4.888 -8.501 -2.463 1.00 94.25 203 TYR A C 1
ATOM 1581 O O . TYR A 1 203 ? -4.456 -7.519 -1.857 1.00 94.25 203 TYR A O 1
ATOM 1589 N N . GLN A 1 204 ? -6.182 -8.813 -2.529 1.00 95.19 204 GLN A N 1
ATOM 1590 C CA . GLN A 1 204 ? -7.223 -8.214 -1.699 1.00 95.19 204 GLN A CA 1
ATOM 1591 C C . GLN A 1 204 ? -7.787 -9.289 -0.775 1.00 95.19 204 GLN A C 1
ATOM 1593 O O . GLN A 1 204 ? -8.279 -10.325 -1.215 1.00 95.19 204 GLN A O 1
ATOM 1598 N N . ILE A 1 205 ? -7.676 -9.058 0.526 1.00 96.00 205 ILE A N 1
ATOM 1599 C CA . ILE A 1 205 ? -8.004 -10.037 1.558 1.00 96.00 205 ILE A CA 1
ATOM 1600 C C . ILE A 1 205 ? -9.199 -9.497 2.352 1.00 96.00 205 ILE A C 1
ATOM 1602 O O . ILE A 1 205 ? -9.009 -8.638 3.220 1.00 96.00 205 ILE A O 1
ATOM 1606 N N . PRO A 1 206 ? -10.431 -9.947 2.048 1.00 96.75 206 PRO A N 1
ATOM 1607 C CA . PRO A 1 206 ? -11.627 -9.496 2.750 1.00 96.75 206 PRO A CA 1
ATOM 1608 C C . PRO A 1 206 ? -11.808 -10.244 4.076 1.00 96.75 206 PRO A C 1
ATOM 1610 O O . PRO A 1 206 ? -12.078 -11.437 4.093 1.00 96.75 206 PRO A O 1
ATOM 1613 N N . ILE A 1 207 ? -11.721 -9.551 5.205 1.00 96.19 207 ILE A N 1
ATOM 1614 C CA . ILE A 1 207 ? -11.964 -10.119 6.535 1.00 96.19 207 ILE A CA 1
ATOM 1615 C C . ILE A 1 207 ? -13.319 -9.622 7.031 1.00 96.19 207 ILE A C 1
ATOM 1617 O O . ILE A 1 207 ? -13.488 -8.434 7.317 1.00 96.19 207 ILE A O 1
ATOM 1621 N N . LYS A 1 208 ? -14.291 -10.536 7.107 1.00 95.88 208 LYS A N 1
ATOM 1622 C CA . LYS A 1 208 ? -15.643 -10.267 7.604 1.00 95.88 208 LYS A CA 1
ATOM 1623 C C . LYS A 1 208 ? -15.714 -10.551 9.105 1.00 95.88 208 LYS A C 1
ATOM 1625 O O . LYS A 1 208 ? -15.385 -11.651 9.536 1.00 95.88 208 LYS A O 1
ATOM 1630 N N . PHE A 1 209 ? -16.205 -9.582 9.865 1.00 96.06 209 PHE A N 1
ATOM 1631 C CA . PHE A 1 209 ? -16.646 -9.750 11.245 1.00 96.06 209 PHE A CA 1
ATOM 1632 C C . PHE A 1 209 ? -18.169 -9.762 11.256 1.00 96.06 209 PHE A C 1
ATOM 1634 O O . PHE A 1 209 ? -18.794 -8.803 10.796 1.00 96.06 209 PHE A O 1
ATOM 1641 N N . SER A 1 210 ? -18.747 -10.856 11.748 1.00 93.94 210 SER A N 1
ATOM 1642 C CA . SER A 1 210 ? -20.188 -10.996 11.930 1.00 93.94 210 SER A CA 1
ATOM 1643 C C . SER A 1 210 ? -20.483 -11.660 13.268 1.00 93.94 210 SER A C 1
ATOM 1645 O O . SER A 1 210 ? -19.704 -12.498 13.720 1.00 93.94 210 SER A O 1
ATOM 1647 N N . LEU A 1 211 ? -21.567 -11.236 13.906 1.00 91.38 211 LEU A N 1
ATOM 1648 C CA . LEU A 1 211 ? -22.062 -11.741 15.183 1.00 91.38 211 LEU A CA 1
ATOM 1649 C C . LEU A 1 211 ? -23.041 -12.904 15.006 1.00 91.38 211 LEU A C 1
ATOM 1651 O O . LEU A 1 211 ? -23.292 -13.629 15.965 1.00 91.38 211 LEU A O 1
ATOM 1655 N N . GLU A 1 212 ? -23.557 -13.102 13.791 1.00 84.00 212 GLU A N 1
ATOM 1656 C CA . GLU A 1 212 ? -24.361 -14.270 13.447 1.00 84.00 212 GLU A CA 1
ATOM 1657 C C . GLU A 1 212 ? -23.506 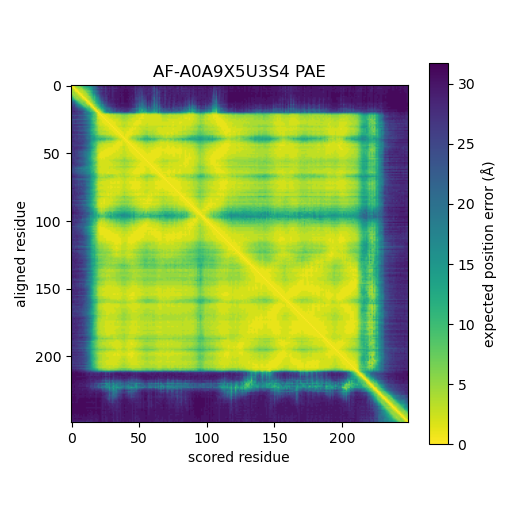-15.545 13.569 1.00 84.00 212 GLU A C 1
ATOM 1659 O O . GLU A 1 212 ? -22.395 -15.625 13.033 1.00 84.00 212 GLU A O 1
ATOM 1664 N N . SER A 1 213 ? -24.010 -16.545 14.293 1.00 54.22 213 SER A N 1
ATOM 1665 C CA . SER A 1 213 ? -23.318 -17.811 14.522 1.00 54.22 213 SER A CA 1
ATOM 1666 C C . SER A 1 213 ? -23.316 -18.671 13.257 1.00 54.22 213 SER A C 1
ATOM 1668 O O . SER A 1 213 ? -24.262 -19.415 13.016 1.00 54.22 213 SER A O 1
ATOM 1670 N N . GLU A 1 214 ? -22.235 -18.634 12.486 1.00 53.44 214 GLU A N 1
ATOM 1671 C CA . GLU A 1 214 ? -21.892 -19.734 11.581 1.00 53.44 214 GLU A CA 1
ATOM 1672 C C . GLU A 1 214 ? -20.714 -20.515 12.184 1.00 53.44 214 GLU A C 1
ATOM 1674 O O . GLU A 1 214 ? -19.745 -19.899 12.646 1.00 53.44 214 GLU A O 1
ATOM 1679 N N . PRO A 1 215 ? -20.780 -21.859 12.243 1.00 43.31 215 PRO A N 1
ATOM 1680 C CA . PRO A 1 215 ? -19.753 -22.671 12.876 1.00 43.31 215 PRO A CA 1
ATOM 1681 C C . PRO A 1 215 ? -18.395 -22.453 12.200 1.00 43.31 215 PRO A C 1
ATOM 1683 O O . PRO A 1 215 ? -18.239 -22.507 10.981 1.00 43.31 215 PRO A O 1
ATOM 1686 N N . SER A 1 216 ? -17.402 -22.182 13.042 1.00 47.25 216 SER A N 1
ATOM 1687 C CA . SER A 1 216 ? -16.044 -21.780 12.699 1.00 47.25 216 SER A CA 1
ATOM 1688 C C . SER A 1 216 ? -15.270 -22.862 11.937 1.00 47.25 216 SER A C 1
ATOM 1690 O O . SER A 1 216 ? -14.490 -23.599 12.532 1.00 47.25 216 SER A O 1
ATOM 1692 N N . THR A 1 217 ? -15.427 -22.916 10.619 1.00 42.81 217 THR A N 1
ATOM 1693 C CA . THR A 1 217 ? -14.461 -23.536 9.699 1.00 42.81 217 THR A CA 1
ATOM 1694 C C . THR A 1 217 ? -14.645 -22.969 8.297 1.00 42.81 217 THR A C 1
ATOM 1696 O O . THR A 1 217 ? -15.178 -23.644 7.426 1.00 42.81 217 THR A O 1
ATOM 1699 N N . ASP A 1 218 ? -14.163 -21.755 8.039 1.00 45.53 218 ASP A N 1
ATOM 1700 C CA . ASP A 1 218 ? -13.648 -21.479 6.699 1.00 45.53 218 ASP A CA 1
ATOM 1701 C C . ASP A 1 218 ? -12.559 -20.410 6.730 1.00 45.53 218 ASP A C 1
ATOM 1703 O O . ASP A 1 218 ? -12.675 -19.355 7.353 1.00 45.53 218 ASP A O 1
ATOM 1707 N N . SER A 1 219 ? -11.451 -20.735 6.084 1.00 48.34 219 SER A N 1
ATOM 1708 C CA . SER A 1 219 ? -10.346 -19.822 5.845 1.00 48.34 219 SER A CA 1
ATOM 1709 C C . SER A 1 219 ? -10.780 -18.720 4.890 1.00 48.34 219 SER A C 1
ATOM 1711 O O . SER A 1 219 ? -11.228 -19.009 3.782 1.00 48.34 219 SER A O 1
ATOM 1713 N N . THR A 1 220 ? -10.547 -17.459 5.251 1.00 53.12 220 THR A N 1
ATOM 1714 C CA . THR A 1 220 ? -10.674 -16.359 4.294 1.00 53.12 220 THR A CA 1
ATOM 1715 C C . THR A 1 220 ? -9.686 -16.573 3.148 1.00 53.12 220 THR A C 1
ATOM 1717 O O . THR A 1 220 ? -8.465 -16.480 3.322 1.00 53.12 220 THR A O 1
ATOM 1720 N N . LYS A 1 221 ? -10.217 -16.856 1.957 1.00 52.78 221 LYS A N 1
ATOM 1721 C CA . LYS A 1 221 ? -9.441 -16.954 0.723 1.00 52.78 221 LYS A CA 1
ATOM 1722 C C . LYS A 1 221 ? -9.087 -15.546 0.251 1.00 52.78 221 LYS A C 1
ATOM 1724 O O . LYS A 1 221 ? -9.975 -14.735 0.007 1.00 52.78 221 LYS A O 1
ATOM 1729 N N . ALA A 1 222 ? -7.795 -15.260 0.105 1.00 63.53 222 ALA A N 1
ATOM 1730 C CA . ALA A 1 222 ? -7.361 -14.033 -0.554 1.00 63.53 222 ALA A CA 1
ATOM 1731 C C . ALA A 1 222 ? -7.876 -14.021 -1.999 1.00 63.53 222 ALA A C 1
ATOM 1733 O O . ALA A 1 222 ? -7.641 -14.972 -2.754 1.00 63.53 222 ALA A O 1
ATOM 1734 N N . GLU A 1 223 ? -8.560 -12.951 -2.391 1.00 70.25 223 GLU A N 1
ATOM 1735 C CA . GLU A 1 223 ? -8.978 -12.753 -3.769 1.00 70.25 223 GLU A CA 1
ATOM 1736 C C . GLU A 1 223 ? -7.873 -12.002 -4.516 1.00 70.25 223 GLU A C 1
ATOM 1738 O O . GLU A 1 223 ? -7.323 -10.995 -4.061 1.00 70.25 223 GLU A O 1
ATOM 1743 N N . LYS A 1 224 ? -7.480 -12.538 -5.671 1.00 59.94 224 LYS A N 1
ATOM 1744 C CA . LYS A 1 224 ? -6.535 -11.863 -6.559 1.00 59.94 224 LYS A CA 1
ATOM 1745 C C . LYS A 1 224 ? -7.278 -10.696 -7.195 1.00 59.94 224 LYS A C 1
ATOM 1747 O O . LYS A 1 224 ? -8.351 -10.920 -7.748 1.00 59.94 224 LYS A O 1
ATOM 1752 N N . THR A 1 225 ? -6.705 -9.492 -7.191 1.00 48.91 225 THR A N 1
ATOM 1753 C CA . THR A 1 225 ? -7.278 -8.370 -7.947 1.00 48.91 225 THR A CA 1
ATOM 1754 C C . THR A 1 225 ? -7.231 -8.707 -9.439 1.00 48.91 225 THR A C 1
ATOM 1756 O O . THR A 1 225 ? -6.218 -8.540 -10.125 1.00 48.91 225 THR A O 1
ATOM 1759 N N . ILE A 1 226 ? -8.329 -9.251 -9.949 1.00 42.25 226 ILE A N 1
ATOM 1760 C CA . ILE A 1 226 ? -8.614 -9.380 -11.367 1.00 42.25 226 ILE A CA 1
ATOM 1761 C C . ILE A 1 226 ? -9.693 -8.337 -11.632 1.00 42.25 226 ILE A C 1
ATOM 1763 O O . ILE A 1 226 ? -10.870 -8.585 -11.428 1.00 42.25 226 ILE A O 1
ATOM 1767 N N . ASP A 1 227 ? -9.241 -7.169 -12.083 1.00 38.72 227 ASP A N 1
ATOM 1768 C CA . ASP A 1 227 ? -10.052 -6.160 -12.762 1.00 38.72 227 ASP A CA 1
ATOM 1769 C C . ASP A 1 227 ? -11.081 -5.377 -11.914 1.00 38.72 227 ASP A C 1
ATOM 1771 O O . ASP A 1 227 ? -12.205 -5.805 -11.673 1.00 38.72 227 ASP A O 1
ATOM 1775 N N . SER A 1 228 ? -10.728 -4.140 -11.550 1.00 29.98 228 SER A N 1
ATOM 1776 C CA . SER A 1 228 ? -11.701 -3.094 -11.209 1.00 29.98 228 SER A CA 1
ATOM 1777 C C . SER A 1 228 ? -11.370 -1.781 -11.924 1.00 29.98 228 SER A C 1
ATOM 1779 O O . SER A 1 228 ? -11.159 -0.732 -11.321 1.00 29.98 228 SER A O 1
ATOM 1781 N N . THR A 1 229 ? -11.370 -1.805 -13.259 1.00 30.52 229 THR A N 1
ATOM 1782 C CA . THR A 1 229 ? -11.657 -0.570 -13.994 1.00 30.52 229 THR A CA 1
ATOM 1783 C C . THR A 1 229 ? -13.123 -0.225 -13.740 1.00 30.52 229 THR A C 1
ATOM 1785 O O . THR A 1 229 ? -14.033 -0.945 -14.153 1.00 30.52 229 THR A O 1
ATOM 1788 N N . GLN A 1 230 ? -13.344 0.864 -13.005 1.00 33.72 230 GLN A N 1
ATOM 1789 C CA . GLN A 1 230 ? -14.657 1.448 -12.768 1.00 33.72 230 GLN A CA 1
ATOM 1790 C C . GLN A 1 230 ? -15.410 1.619 -14.091 1.00 33.72 230 GLN A C 1
ATOM 1792 O O . GLN A 1 230 ? -15.056 2.419 -14.953 1.00 33.72 230 GLN A O 1
ATOM 1797 N N . LYS A 1 231 ? -16.490 0.852 -14.221 1.00 28.89 231 LYS A N 1
ATOM 1798 C CA . LYS A 1 231 ? -17.535 1.041 -15.215 1.00 28.89 231 LYS A CA 1
ATOM 1799 C C . LYS A 1 231 ? -18.426 2.194 -14.755 1.00 28.89 231 LYS A C 1
ATOM 1801 O O . LYS A 1 231 ? -19.377 1.978 -14.007 1.00 28.89 231 LYS A O 1
ATOM 1806 N N . THR A 1 232 ? -18.155 3.408 -15.218 1.00 27.88 232 THR A N 1
ATOM 1807 C CA . THR A 1 232 ? -19.120 4.513 -15.166 1.00 27.88 232 THR A CA 1
ATOM 1808 C C . THR A 1 232 ? -20.023 4.479 -16.402 1.00 27.88 232 THR A C 1
ATOM 1810 O O . THR A 1 232 ? -19.623 4.727 -17.533 1.00 27.88 232 THR A O 1
ATOM 1813 N N . THR A 1 233 ? -21.269 4.085 -16.130 1.00 28.47 233 THR A N 1
ATOM 1814 C CA . THR A 1 233 ? -22.516 4.668 -16.655 1.00 28.47 233 THR A CA 1
ATOM 1815 C C . THR A 1 233 ? -22.707 4.831 -18.174 1.00 28.47 233 THR A C 1
ATOM 1817 O O . THR A 1 233 ? -22.382 5.851 -18.768 1.00 28.47 233 THR A O 1
ATOM 1820 N N . LYS A 1 234 ? -23.528 3.941 -18.754 1.00 30.20 234 LYS A N 1
ATOM 1821 C CA . LYS A 1 234 ? -24.756 4.384 -19.449 1.00 30.20 234 LYS A CA 1
ATOM 1822 C C . LYS A 1 234 ? -25.773 3.253 -19.565 1.00 30.20 234 LYS A C 1
ATOM 1824 O O . LYS A 1 234 ? -25.789 2.479 -20.516 1.00 30.20 234 LYS A O 1
ATOM 1829 N N . ASN A 1 235 ? -26.653 3.177 -18.572 1.00 28.06 235 ASN A N 1
ATOM 1830 C CA . ASN A 1 235 ? 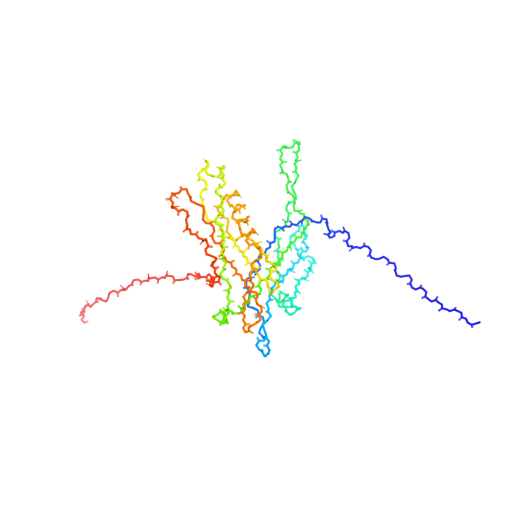-27.942 2.527 -18.728 1.00 28.06 235 ASN A CA 1
ATOM 1831 C C . ASN A 1 235 ? -28.942 3.642 -19.063 1.00 28.06 235 ASN A C 1
ATOM 1833 O O . ASN A 1 235 ? -29.315 4.432 -18.201 1.00 28.06 235 ASN A O 1
ATOM 1837 N N . THR A 1 236 ? -29.336 3.760 -20.329 1.00 33.25 236 THR A N 1
ATOM 1838 C CA . THR A 1 236 ? -30.519 4.544 -20.709 1.00 33.25 236 THR A CA 1
ATOM 1839 C C . THR A 1 236 ? -31.376 3.686 -21.620 1.00 33.25 236 THR A C 1
ATOM 1841 O O . THR A 1 236 ? -31.296 3.718 -22.844 1.00 33.25 236 THR A O 1
ATOM 1844 N N . LYS A 1 237 ? -32.204 2.874 -20.969 1.00 32.38 237 LYS A N 1
ATOM 1845 C CA . LYS A 1 237 ? -33.330 2.162 -21.559 1.00 32.38 237 LYS A CA 1
ATOM 1846 C C . LYS A 1 237 ? -34.372 3.219 -21.958 1.00 32.38 237 LYS A C 1
ATOM 1848 O O . LYS A 1 237 ? -35.066 3.744 -21.094 1.00 32.38 237 LYS A O 1
ATOM 1853 N N . LYS A 1 238 ? -34.462 3.575 -23.245 1.00 31.48 238 LYS A N 1
ATOM 1854 C CA . LYS A 1 238 ? -35.556 4.408 -23.785 1.00 31.48 238 LYS A CA 1
ATOM 1855 C C . LYS A 1 238 ? -36.642 3.495 -24.387 1.00 31.48 238 LYS A C 1
ATOM 1857 O O . LYS A 1 238 ? -36.287 2.502 -25.025 1.00 31.48 238 LYS A O 1
ATOM 1862 N N . PRO A 1 239 ? -37.947 3.760 -24.184 1.00 33.53 239 PRO A N 1
ATOM 1863 C CA . PRO A 1 239 ? -39.001 2.806 -24.520 1.00 33.53 239 PRO A CA 1
ATOM 1864 C C . PRO A 1 239 ? -39.276 2.730 -26.026 1.00 33.53 239 PRO A C 1
ATOM 1866 O O . PRO A 1 239 ? -39.218 3.730 -26.743 1.00 33.53 239 PRO A O 1
ATOM 1869 N N . LYS A 1 240 ? -39.658 1.531 -26.480 1.00 33.97 240 LYS A N 1
ATOM 1870 C CA . LYS A 1 240 ? -40.219 1.249 -27.808 1.00 33.97 240 LYS A CA 1
ATOM 1871 C C . LYS A 1 240 ? -41.498 2.069 -28.025 1.00 33.97 240 LYS A C 1
ATOM 1873 O O . LYS A 1 240 ? -42.515 1.806 -27.387 1.00 33.97 240 LYS A O 1
ATOM 1878 N N . ARG A 1 241 ? -41.483 3.009 -28.973 1.00 35.53 241 ARG A N 1
ATOM 1879 C CA . ARG A 1 241 ? -42.701 3.651 -29.488 1.00 35.53 241 ARG A CA 1
ATOM 1880 C C . ARG A 1 241 ? -43.375 2.682 -30.465 1.00 35.53 241 ARG A C 1
ATOM 1882 O O . ARG A 1 241 ? -42.827 2.374 -31.522 1.00 35.53 241 ARG A O 1
ATOM 1889 N N . LYS A 1 242 ? -44.536 2.150 -30.070 1.00 39.31 242 LYS A N 1
ATOM 1890 C CA . LYS A 1 242 ? -45.403 1.318 -30.916 1.00 39.31 242 LYS A CA 1
ATOM 1891 C C . LYS A 1 242 ? -45.877 2.137 -32.123 1.00 39.31 242 LYS A C 1
ATOM 1893 O O . LYS A 1 242 ? -46.355 3.257 -31.965 1.00 39.31 242 LYS A O 1
ATOM 1898 N N . LYS A 1 243 ? -45.743 1.554 -33.317 1.00 36.53 243 LYS A N 1
ATOM 1899 C CA . LYS A 1 243 ? -46.389 2.013 -34.551 1.00 36.53 243 LYS A CA 1
ATOM 1900 C C . LYS A 1 243 ? -47.902 1.822 -34.415 1.00 36.53 243 LYS A C 1
ATOM 1902 O O . LYS A 1 243 ? -48.340 0.704 -34.159 1.00 36.53 243 LYS A O 1
ATOM 1907 N N . ALA A 1 244 ? -48.674 2.877 -34.647 1.00 39.97 244 ALA A N 1
ATOM 1908 C CA . ALA A 1 244 ? -50.085 2.776 -34.991 1.00 39.97 244 ALA A CA 1
ATOM 1909 C C . ALA A 1 244 ? -50.238 3.135 -36.478 1.00 39.97 244 ALA A C 1
ATOM 1911 O O . ALA A 1 244 ? -49.924 4.247 -36.895 1.00 39.97 244 ALA A O 1
ATOM 1912 N N . LYS A 1 245 ? -50.672 2.151 -37.274 1.00 39.56 245 LYS A N 1
ATOM 1913 C CA . LYS A 1 245 ? -51.406 2.352 -38.533 1.00 39.56 245 LYS A CA 1
ATOM 1914 C C . LYS A 1 245 ? -52.697 3.118 -38.199 1.00 39.56 245 LYS A C 1
ATOM 1916 O O . LYS A 1 245 ? -53.317 2.748 -37.208 1.00 39.56 245 LYS A O 1
ATOM 1921 N N . ASN A 1 246 ? -53.144 4.075 -39.022 1.00 32.72 246 ASN A N 1
ATOM 1922 C CA . ASN A 1 246 ? -54.182 3.820 -40.038 1.00 32.72 246 ASN A CA 1
ATOM 1923 C C . ASN A 1 246 ? -54.628 5.082 -40.832 1.00 32.72 246 ASN A C 1
ATOM 1925 O O . ASN A 1 246 ? -54.958 6.100 -40.240 1.00 32.72 246 ASN A O 1
ATOM 1929 N N . THR A 1 247 ? -54.736 4.895 -42.158 1.00 40.50 247 THR A N 1
ATOM 1930 C CA . THR A 1 247 ? -55.779 5.343 -43.127 1.00 40.50 247 THR A CA 1
ATOM 1931 C C . THR A 1 247 ? -56.156 6.805 -43.429 1.00 40.50 247 THR A C 1
ATOM 1933 O O . THR A 1 247 ? -56.605 7.526 -42.549 1.00 40.50 247 THR A O 1
ATOM 1936 N N . LYS A 1 248 ? -56.281 7.021 -44.761 1.00 42.66 248 LYS A N 1
ATOM 1937 C CA . LYS A 1 248 ? -57.187 7.914 -45.534 1.00 42.66 248 LYS A CA 1
ATOM 1938 C C . LYS A 1 248 ? -56.847 9.413 -45.461 1.00 42.66 248 LYS A C 1
ATOM 1940 O O . LYS A 1 248 ? -56.627 9.929 -44.381 1.00 42.66 248 LYS A O 1
ATOM 1945 N N . LYS A 1 249 ? -56.806 10.176 -46.553 1.00 40.75 249 LYS A N 1
ATOM 1946 C CA . LYS A 1 249 ? -57.435 10.090 -47.879 1.00 40.75 249 LYS A CA 1
ATOM 1947 C C . LYS A 1 249 ? -56.564 10.870 -48.864 1.00 40.75 249 LYS A C 1
ATOM 1949 O O . LYS A 1 249 ? -55.912 11.826 -48.392 1.00 40.75 249 LYS A O 1
#

pLDDT: mean 82.9, std 22.74, range [27.88, 98.38]